Protein AF-A0A645C797-F1 (afdb_monomer_lite)

Organism: NCBI:txid1076179

pLDDT: mean 75.28, std 22.25, range [30.2, 98.44]

Radius of gyration: 25.21 Å; chains: 1; bounding box: 93×49×55 Å

Foldseek 3Di:
DECLQPVQPDDPVDQDLVVLLVVVLVVLVVVLVPDDPPDFAEYEDEPPPPPDNSSSSNPVLSCQQVVSGQEYEYAHNAAGPVDDDLVVLVSNVVRNHAYAYEDEFWHDFDDDDPVQVVCVVVVNHDPVVGTDTDALVRLLVSLLVCVVSRHPAYHYPPDHPADPDPDDDPSNVLRGPNVSSPCCVVPPVVVVVVVVVVVVVVPPPPVCPPDDDDDDDDDDDDDPPDDDPPPVVCVVVVVVVVVVVVVVVVVVVVVVPPDDDD

Secondary structure (DSSP, 8-state):
-BTTT----S-TT---HHHHHHHHHHHHHHHHHHS-TT---EEEEES-TTTHHHHTT--HHHHHHTTS-SEEEEE-SSS------HHHHHHHHTTT-EEEEEEESEEEE-PPPHHHHHHHHTTSS-GGGTEEE--HHHHHHHHHHHHHHT-SEEEEES----BTTTBPPGGGGGGG-HHHHHHHHHHTHHHHHHHHHHHHHH---GGGTT---PPPP---------S---TTHHHHHHHHHHHHHHHHHHHHHHHTS-----

Structure (mmCIF, N/CA/C/O backbone):
data_AF-A0A645C797-F1
#
_entry.id   AF-A0A645C797-F1
#
loop_
_atom_site.group_PDB
_atom_site.id
_atom_site.type_symbol
_atom_site.label_atom_id
_atom_site.label_alt_id
_atom_site.label_comp_id
_atom_site.label_asym_id
_atom_site.label_entity_id
_atom_site.label_seq_id
_atom_site.pdbx_PDB_ins_code
_atom_site.Cartn_x
_atom_site.Cartn_y
_atom_site.Cartn_z
_atom_site.occupancy
_atom_site.B_iso_or_equiv
_atom_site.auth_seq_id
_atom_site.auth_comp_id
_atom_site.auth_asym_id
_atom_site.auth_atom_id
_atom_site.pdbx_PDB_model_num
ATOM 1 N N . MET A 1 1 ? -11.371 -2.095 1.005 1.00 93.38 1 MET A N 1
ATOM 2 C CA . MET A 1 1 ? -11.825 -0.862 0.341 1.00 93.38 1 MET A CA 1
ATOM 3 C C . MET A 1 1 ? -10.645 -0.237 -0.363 1.00 93.38 1 MET A C 1
ATOM 5 O O . MET A 1 1 ? -9.591 -0.083 0.244 1.00 93.38 1 MET A O 1
ATOM 9 N N . ASP A 1 2 ? -10.808 0.042 -1.649 1.00 91.75 2 ASP A N 1
ATOM 10 C CA . ASP A 1 2 ? -9.748 0.577 -2.495 1.00 91.75 2 ASP A CA 1
ATOM 11 C C . ASP A 1 2 ? -9.970 2.071 -2.756 1.00 91.75 2 ASP A C 1
ATOM 13 O O . ASP A 1 2 ? -10.443 2.471 -3.820 1.00 91.75 2 ASP A O 1
ATOM 17 N N . PHE A 1 3 ? -9.626 2.903 -1.771 1.00 91.75 3 PHE A N 1
ATOM 18 C CA . PHE A 1 3 ? -9.610 4.355 -1.960 1.00 91.75 3 PHE A CA 1
ATOM 19 C C . PHE A 1 3 ? -8.351 4.821 -2.703 1.00 91.75 3 PHE A C 1
ATOM 21 O O . PHE A 1 3 ? -8.252 5.985 -3.070 1.00 91.75 3 PHE A O 1
ATOM 28 N N . GLY A 1 4 ? -7.403 3.915 -2.970 1.00 85.56 4 GLY A N 1
ATOM 29 C CA . GLY A 1 4 ? -6.228 4.184 -3.788 1.00 85.56 4 GLY A CA 1
ATOM 30 C C . GLY A 1 4 ? -6.585 4.406 -5.259 1.00 85.56 4 GLY A C 1
ATOM 31 O O . GLY A 1 4 ? -5.992 5.244 -5.927 1.00 85.56 4 GLY A O 1
ATOM 32 N N . ARG A 1 5 ? -7.571 3.674 -5.790 1.00 82.50 5 ARG A N 1
ATOM 33 C CA . ARG A 1 5 ? -7.987 3.825 -7.194 1.00 82.50 5 ARG A CA 1
ATOM 34 C C . ARG A 1 5 ? -8.908 5.025 -7.417 1.00 82.50 5 ARG A C 1
ATOM 36 O O . ARG A 1 5 ? -8.721 5.761 -8.385 1.00 82.50 5 ARG A O 1
ATOM 43 N N . TYR A 1 6 ? -9.886 5.206 -6.533 1.00 82.94 6 TYR A N 1
ATOM 44 C CA . TYR A 1 6 ? -10.904 6.254 -6.629 1.00 82.94 6 TYR A CA 1
ATOM 45 C C . TYR A 1 6 ? -11.019 6.988 -5.293 1.00 82.94 6 TYR A C 1
ATOM 47 O O . TYR A 1 6 ? -11.923 6.708 -4.505 1.00 82.94 6 TYR A O 1
ATOM 55 N N . PRO A 1 7 ? -10.095 7.915 -5.006 1.00 83.81 7 PRO A N 1
ATOM 56 C CA . PRO A 1 7 ? -10.093 8.588 -3.716 1.00 83.81 7 PRO A CA 1
ATOM 57 C C . PRO A 1 7 ? -11.196 9.656 -3.598 1.00 83.81 7 PRO A C 1
ATOM 59 O O . PRO A 1 7 ? -11.571 10.040 -2.495 1.00 83.81 7 PRO A O 1
ATOM 62 N N . TYR A 1 8 ? -11.748 10.123 -4.722 1.00 86.38 8 TYR A N 1
ATOM 63 C CA . TYR A 1 8 ? -12.834 11.103 -4.780 1.00 86.38 8 TYR A CA 1
ATOM 64 C C . TYR A 1 8 ? -14.187 10.438 -4.499 1.00 86.38 8 TYR A C 1
ATOM 66 O O . TYR A 1 8 ? -14.913 10.072 -5.419 1.00 86.38 8 TYR A O 1
ATOM 74 N N . ILE A 1 9 ? -14.512 10.258 -3.219 1.00 87.50 9 ILE A N 1
ATOM 75 C CA . ILE A 1 9 ? -15.785 9.649 -2.796 1.00 87.50 9 ILE A CA 1
ATOM 76 C C . ILE A 1 9 ? -16.948 10.644 -2.907 1.00 87.50 9 ILE A C 1
ATOM 78 O O . ILE A 1 9 ? -18.076 10.260 -3.206 1.00 87.50 9 ILE A O 1
ATOM 82 N N . PHE A 1 10 ? -16.668 11.923 -2.667 1.00 89.81 10 PHE A N 1
ATOM 83 C CA . PHE A 1 10 ? -17.660 12.993 -2.654 1.00 89.81 10 PHE A CA 1
ATOM 84 C C . PHE A 1 10 ? -17.629 13.770 -3.966 1.00 89.81 10 PHE A C 1
ATOM 86 O O . PHE A 1 10 ? -16.551 14.029 -4.511 1.00 89.81 10 PHE A O 1
ATOM 93 N N . GLY A 1 11 ? -18.806 14.157 -4.456 1.00 84.62 11 GLY A N 1
ATOM 94 C CA . GLY A 1 11 ? -18.924 15.032 -5.608 1.00 84.62 11 GLY A CA 1
ATOM 95 C C . GLY A 1 11 ? -18.671 16.496 -5.249 1.00 84.62 11 GLY A C 1
ATOM 96 O O . GLY A 1 11 ? -18.204 16.851 -4.160 1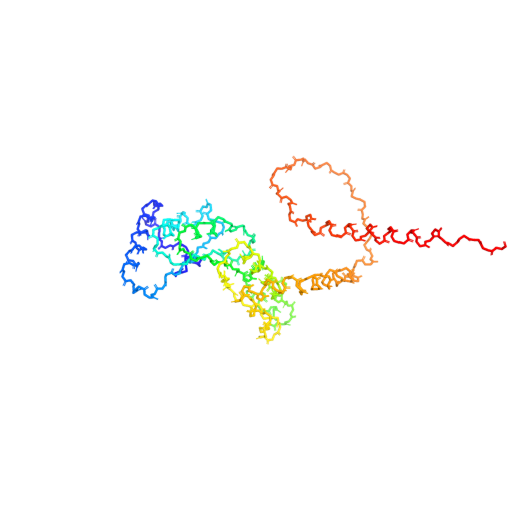.00 84.62 11 GLY A O 1
ATOM 97 N N . ASN A 1 12 ? -18.979 17.378 -6.199 1.00 85.38 12 ASN A N 1
ATOM 98 C CA . ASN A 1 12 ? -18.716 18.805 -6.042 1.00 85.38 12 ASN A CA 1
ATOM 99 C C . ASN A 1 12 ? -19.631 19.494 -5.018 1.00 85.38 12 ASN A C 1
ATOM 101 O O . ASN A 1 12 ? -19.338 20.618 -4.613 1.00 85.38 12 ASN A O 1
ATOM 105 N N . GLU A 1 13 ? -20.714 18.833 -4.615 1.00 87.50 13 GLU A N 1
ATOM 106 C CA . GLU A 1 13 ? -21.711 19.308 -3.660 1.00 87.50 13 GLU A CA 1
ATOM 107 C C . GLU A 1 13 ? -21.177 19.470 -2.235 1.00 87.50 13 GLU A C 1
ATOM 109 O O . GLU A 1 13 ? -21.683 20.310 -1.495 1.00 87.50 13 GLU A O 1
ATOM 114 N N . LEU A 1 14 ? -20.143 18.716 -1.853 1.00 87.44 14 LEU A N 1
ATOM 115 C CA . LEU A 1 14 ? -19.558 18.787 -0.520 1.00 87.44 14 LEU A CA 1
ATOM 116 C C . LEU A 1 14 ? -18.074 19.091 -0.644 1.00 87.44 14 LEU A C 1
ATOM 118 O O . LEU A 1 14 ? -17.297 18.173 -0.866 1.00 87.44 14 LEU A O 1
ATOM 122 N N . GLN A 1 15 ? -17.675 20.361 -0.525 1.00 87.81 15 GLN A N 1
ATOM 123 C CA . GLN A 1 15 ? -16.270 20.795 -0.639 1.00 87.81 15 GLN A CA 1
ATOM 124 C C . GLN A 1 15 ? -15.511 20.829 0.691 1.00 87.81 15 GLN A C 1
ATOM 126 O O . GLN A 1 15 ? -14.281 20.790 0.683 1.00 87.81 15 GLN A O 1
ATOM 131 N N . ASP A 1 16 ? -16.217 20.886 1.822 1.00 93.12 16 ASP A N 1
ATOM 132 C CA . ASP A 1 16 ? -15.578 20.963 3.133 1.00 93.12 16 ASP A CA 1
ATOM 133 C C . ASP A 1 16 ? -14.910 19.633 3.509 1.00 93.12 16 ASP A C 1
ATOM 135 O O . ASP A 1 16 ? -15.565 18.617 3.746 1.00 93.12 16 ASP A O 1
ATOM 139 N N . VAL A 1 17 ? -13.579 19.653 3.588 1.00 91.50 17 VAL A N 1
ATOM 140 C CA . VAL A 1 17 ? -12.759 18.495 3.957 1.00 91.50 17 VAL A CA 1
ATOM 141 C C . VAL A 1 17 ? -13.080 18.013 5.371 1.00 91.50 17 VAL A C 1
ATOM 143 O O . VAL A 1 17 ? -13.070 16.804 5.612 1.00 91.50 17 VAL A O 1
ATOM 146 N N . ALA A 1 18 ? -13.400 18.914 6.305 1.00 93.56 18 ALA A N 1
ATOM 147 C CA . ALA A 1 18 ? -13.727 18.531 7.676 1.00 93.56 18 ALA A CA 1
ATOM 148 C C . ALA A 1 18 ? -15.042 17.741 7.738 1.00 93.56 18 ALA A C 1
ATOM 150 O O . ALA A 1 18 ? -15.112 16.694 8.388 1.00 93.56 18 ALA A O 1
ATOM 151 N N . GLU A 1 19 ? -16.067 18.189 7.014 1.00 95.12 19 GLU A N 1
ATOM 152 C CA . GLU A 1 19 ? -17.336 17.473 6.908 1.00 95.12 19 GLU A CA 1
ATOM 153 C C . GLU A 1 19 ? -17.189 16.124 6.185 1.00 95.12 19 GLU A C 1
ATOM 155 O O . GLU A 1 19 ? -17.657 15.108 6.706 1.00 95.12 19 GLU A O 1
ATOM 160 N N . ARG A 1 20 ? -16.447 16.066 5.067 1.00 94.00 20 ARG A N 1
ATOM 161 C CA . ARG A 1 20 ? -16.102 14.794 4.393 1.00 94.00 20 ARG A CA 1
ATOM 162 C C . ARG A 1 20 ? -15.429 13.813 5.353 1.00 94.00 20 ARG A C 1
ATOM 164 O O . ARG A 1 20 ? -15.820 12.651 5.438 1.00 94.00 20 ARG A O 1
ATOM 171 N N . THR A 1 21 ? -14.450 14.303 6.113 1.00 94.06 21 THR A N 1
ATOM 172 C CA . THR A 1 21 ? -13.702 13.517 7.103 1.00 94.06 21 THR A CA 1
ATOM 173 C C . THR A 1 21 ? -14.626 12.976 8.188 1.00 94.06 21 THR A C 1
ATOM 175 O O . THR A 1 21 ? -14.575 11.795 8.523 1.00 94.06 21 THR A O 1
ATOM 178 N N . LYS A 1 22 ? -15.529 13.812 8.715 1.00 96.19 22 LYS A N 1
ATOM 179 C CA . LYS A 1 22 ? -16.522 13.401 9.714 1.00 96.19 22 LYS A CA 1
ATOM 180 C C . LYS A 1 22 ? -17.436 12.294 9.186 1.00 96.19 22 LYS A C 1
ATOM 182 O O . LYS A 1 22 ? -17.682 11.327 9.906 1.00 96.19 22 LYS A O 1
ATOM 187 N N . ILE A 1 23 ? -17.920 12.423 7.949 1.00 96.44 23 ILE A N 1
ATOM 188 C CA . ILE A 1 23 ? -18.773 11.415 7.307 1.00 96.44 23 ILE A CA 1
ATOM 189 C C . ILE A 1 23 ? -18.011 10.099 7.142 1.00 96.44 23 ILE A C 1
ATOM 191 O O . ILE A 1 23 ? -18.513 9.054 7.552 1.00 96.44 23 ILE A O 1
ATOM 195 N N . MET A 1 24 ? -16.787 10.141 6.611 1.00 96.38 24 MET A N 1
ATOM 196 C CA . MET A 1 24 ? -15.984 8.933 6.414 1.00 96.38 24 MET A CA 1
ATOM 197 C C . MET A 1 24 ? -15.600 8.266 7.735 1.00 96.38 24 MET A C 1
ATOM 199 O O . MET A 1 24 ? -15.680 7.046 7.840 1.00 96.38 24 MET A O 1
ATOM 203 N N . ASN A 1 25 ? -15.267 9.033 8.774 1.00 97.56 25 ASN A N 1
ATOM 204 C CA . ASN A 1 25 ? -15.002 8.487 10.107 1.00 97.56 25 ASN A CA 1
ATOM 205 C C . ASN A 1 25 ? -16.242 7.794 10.693 1.00 97.56 25 ASN A C 1
ATOM 207 O O . ASN A 1 25 ? -16.126 6.697 11.242 1.00 97.56 25 ASN A O 1
ATOM 211 N N . ALA A 1 26 ? -17.427 8.395 10.545 1.00 98.25 26 ALA A N 1
ATOM 212 C CA . ALA A 1 26 ? -18.681 7.781 10.978 1.00 98.25 26 ALA A CA 1
ATOM 213 C C . ALA A 1 26 ? -18.991 6.498 10.190 1.00 98.25 26 ALA A C 1
ATOM 215 O O . ALA A 1 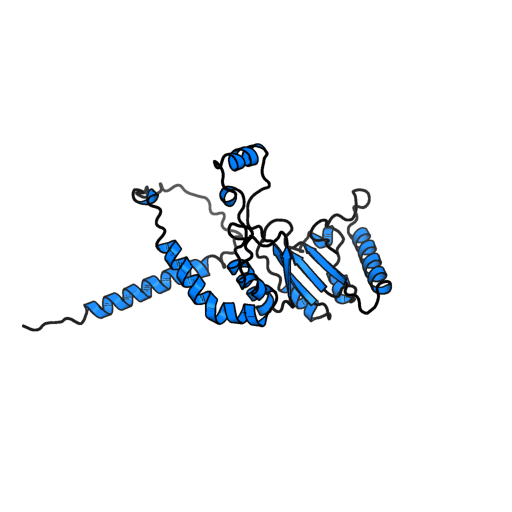26 ? -19.338 5.484 10.792 1.00 98.25 26 ALA A O 1
ATOM 216 N N . PHE A 1 27 ? -18.801 6.521 8.867 1.00 97.75 27 PHE A N 1
ATOM 217 C CA . PHE A 1 27 ? -18.960 5.353 8.002 1.00 97.75 27 PHE A CA 1
ATOM 218 C C . PHE A 1 27 ? -18.018 4.213 8.404 1.00 97.75 27 PHE A C 1
ATOM 220 O O . PHE A 1 27 ? -18.469 3.088 8.587 1.00 97.75 27 PHE A O 1
ATOM 227 N N . MET A 1 28 ? -16.728 4.498 8.591 1.00 97.94 28 MET A N 1
ATOM 228 C CA . MET A 1 28 ? -15.729 3.489 8.954 1.00 97.94 28 MET A CA 1
ATOM 229 C C . MET A 1 28 ? -16.007 2.866 10.320 1.00 97.94 28 MET A C 1
ATOM 231 O O . MET A 1 28 ? -15.882 1.652 10.477 1.00 97.94 28 MET A O 1
ATOM 235 N N . LYS A 1 29 ? -16.434 3.681 11.292 1.00 98.25 29 LYS A N 1
ATOM 236 C CA . LYS A 1 29 ? -16.870 3.183 12.596 1.00 98.25 29 LYS A CA 1
ATOM 237 C C . LYS A 1 29 ? -18.077 2.252 12.452 1.00 98.25 29 LYS A C 1
ATOM 239 O O . LYS A 1 29 ? -18.040 1.138 12.960 1.00 98.25 29 LYS A O 1
ATOM 244 N N . GLN A 1 30 ? -19.122 2.702 11.756 1.00 98.44 30 GLN A N 1
ATOM 245 C CA . GLN A 1 30 ? -20.342 1.918 11.563 1.00 98.44 30 GLN A CA 1
ATOM 246 C C . GLN A 1 30 ? -20.047 0.603 10.833 1.00 98.44 30 GLN A C 1
ATOM 248 O O . GLN A 1 30 ? -20.495 -0.451 11.262 1.00 98.44 30 GLN A O 1
ATOM 253 N N . LEU A 1 31 ? -19.215 0.645 9.788 1.00 97.81 31 LEU A N 1
ATOM 254 C CA . LEU A 1 31 ? -18.776 -0.547 9.071 1.00 97.81 31 LEU A CA 1
ATOM 255 C C . LEU A 1 31 ? -18.107 -1.550 10.015 1.00 97.81 31 LEU A C 1
ATOM 257 O O . LEU A 1 31 ? -18.435 -2.731 9.965 1.00 97.81 31 LEU A O 1
ATOM 261 N N . ARG A 1 32 ? -17.188 -1.100 10.881 1.00 97.19 32 ARG A N 1
ATOM 262 C CA . ARG A 1 32 ? -16.536 -1.976 11.865 1.00 97.19 32 ARG A CA 1
ATOM 263 C C . ARG A 1 32 ? -17.543 -2.580 12.845 1.00 97.19 32 ARG A C 1
ATOM 265 O O . ARG A 1 32 ? -17.409 -3.759 13.166 1.00 97.19 32 ARG A O 1
ATOM 272 N N . ASP A 1 33 ? -18.529 -1.810 13.290 1.00 97.56 33 ASP A N 1
ATOM 273 C CA . ASP A 1 33 ? -19.574 -2.303 14.193 1.00 97.56 33 ASP A CA 1
ATOM 274 C C . ASP A 1 33 ? -20.489 -3.342 13.508 1.00 97.56 33 ASP A C 1
ATOM 276 O O . ASP A 1 33 ? -20.912 -4.303 14.150 1.00 97.56 33 ASP A O 1
ATOM 280 N N . ASP A 1 34 ? -20.752 -3.183 12.206 1.00 97.88 34 ASP A N 1
ATOM 281 C CA . ASP A 1 34 ? -21.684 -4.027 11.445 1.00 97.88 34 ASP A CA 1
ATOM 282 C C . ASP A 1 34 ? -21.060 -5.321 10.909 1.00 97.88 34 ASP A C 1
ATOM 284 O O . ASP A 1 34 ? -21.758 -6.324 10.726 1.00 97.88 34 ASP A O 1
ATOM 288 N N . ILE A 1 35 ? -19.757 -5.327 10.608 1.00 96.19 35 ILE A N 1
ATOM 289 C CA . ILE A 1 35 ? -19.115 -6.518 10.046 1.00 96.19 35 ILE A CA 1
ATOM 290 C C . ILE A 1 35 ? -18.743 -7.542 11.134 1.00 96.19 35 ILE A C 1
ATOM 292 O O . ILE A 1 35 ? -18.266 -7.165 12.210 1.00 96.19 35 ILE A O 1
ATOM 296 N N . PRO A 1 36 ? -18.873 -8.856 10.855 1.00 96.00 36 PRO A N 1
ATOM 297 C CA . PRO A 1 36 ? -18.520 -9.903 11.810 1.00 96.00 36 PRO A CA 1
ATOM 298 C C . PRO A 1 36 ? -17.083 -9.789 12.339 1.00 96.00 36 PRO A C 1
ATOM 300 O O . PRO A 1 36 ? -16.166 -9.368 11.627 1.00 96.00 36 PRO A O 1
ATOM 303 N N . ALA A 1 37 ? -16.873 -10.197 13.592 1.00 91.19 37 ALA A N 1
ATOM 304 C CA . ALA A 1 37 ? -15.584 -10.069 14.276 1.00 91.19 37 ALA A CA 1
ATOM 305 C C . ALA A 1 37 ? -14.449 -10.888 13.626 1.00 91.19 37 ALA A C 1
ATOM 307 O O . ALA A 1 37 ? -13.282 -10.551 13.791 1.00 91.19 37 ALA A O 1
ATOM 308 N N . ASP A 1 38 ? -14.772 -11.942 12.873 1.00 94.50 38 ASP A N 1
ATOM 309 C CA . ASP A 1 38 ? -13.810 -12.762 12.125 1.00 94.50 38 ASP A CA 1
ATOM 310 C C . ASP A 1 38 ? -13.430 -12.161 10.758 1.00 94.50 38 ASP A C 1
ATOM 312 O O . ASP A 1 38 ? -12.535 -12.670 10.078 1.00 94.50 38 ASP A O 1
ATOM 316 N N . LYS A 1 39 ? -14.099 -11.082 10.331 1.00 96.38 39 LYS A N 1
ATOM 317 C CA . LYS A 1 39 ? -13.809 -10.386 9.075 1.00 96.38 39 LYS A CA 1
ATOM 318 C C . LYS A 1 39 ? -12.873 -9.205 9.315 1.00 96.38 39 LYS A C 1
ATOM 320 O O . LYS A 1 39 ? -13.069 -8.409 10.234 1.00 96.38 39 LYS A O 1
ATOM 325 N N . LYS A 1 40 ? -11.879 -9.091 8.429 1.00 96.38 40 LYS A N 1
ATOM 326 C CA . LYS A 1 40 ? -10.905 -7.997 8.400 1.00 96.38 40 LYS A CA 1
ATOM 327 C C . LYS A 1 40 ? -11.326 -6.896 7.428 1.00 96.38 40 LYS A C 1
ATOM 329 O O . LYS A 1 40 ? -11.755 -7.189 6.309 1.00 96.38 40 LYS A O 1
ATOM 334 N N . ILE A 1 41 ? -11.135 -5.642 7.821 1.00 97.88 41 ILE A N 1
ATOM 335 C CA . ILE A 1 41 ? -11.270 -4.466 6.959 1.00 97.88 41 ILE A CA 1
ATOM 336 C C . ILE A 1 41 ? -9.880 -4.045 6.497 1.00 97.88 41 ILE A C 1
ATOM 338 O O . ILE A 1 41 ? -9.071 -3.533 7.268 1.00 97.88 41 ILE A O 1
ATOM 342 N N . ASN A 1 42 ? -9.636 -4.213 5.200 1.00 97.38 42 ASN A N 1
ATOM 343 C CA . ASN A 1 42 ? -8.412 -3.763 4.550 1.00 97.38 42 ASN A CA 1
ATOM 344 C C . ASN A 1 42 ? -8.694 -2.462 3.803 1.00 97.38 42 ASN A C 1
ATOM 346 O O . ASN A 1 42 ? -9.662 -2.401 3.036 1.00 97.38 42 ASN A O 1
ATOM 350 N N . VAL A 1 43 ? -7.851 -1.449 3.964 1.00 96.31 43 VAL A N 1
ATOM 351 C CA . VAL A 1 43 ? -7.993 -0.160 3.278 1.00 96.31 43 VAL A CA 1
ATOM 352 C C . VAL A 1 43 ? -6.728 0.176 2.511 1.00 96.31 43 VAL A C 1
ATOM 354 O O . VAL A 1 43 ? -5.644 0.147 3.083 1.00 96.31 43 VAL A O 1
ATOM 357 N N . ARG A 1 44 ? -6.875 0.531 1.228 1.00 94.25 44 ARG A N 1
ATOM 358 C CA . ARG A 1 44 ? -5.801 1.132 0.433 1.00 94.25 44 ARG A CA 1
ATOM 359 C C . ARG A 1 44 ? -5.960 2.648 0.350 1.00 94.25 44 ARG A C 1
ATOM 361 O O . ARG A 1 44 ? -7.059 3.108 0.046 1.00 94.25 44 ARG A O 1
ATOM 368 N N . ILE A 1 45 ? -4.874 3.388 0.572 1.00 92.50 45 ILE A N 1
ATOM 369 C CA . ILE A 1 45 ? -4.775 4.846 0.393 1.00 92.50 45 ILE A CA 1
ATOM 370 C C . ILE A 1 45 ? -3.614 5.217 -0.541 1.00 92.50 45 ILE A C 1
ATOM 372 O O . ILE A 1 45 ? -2.688 4.427 -0.732 1.00 92.50 45 ILE A O 1
ATOM 376 N N . LEU A 1 46 ? -3.669 6.426 -1.107 1.00 88.38 46 LEU A N 1
ATOM 377 C CA . LEU A 1 46 ? -2.614 6.964 -1.967 1.00 88.38 46 LEU A CA 1
ATOM 378 C C . LEU A 1 46 ? -1.470 7.601 -1.177 1.00 88.38 46 LEU A C 1
ATOM 380 O O . LEU A 1 46 ? -1.719 8.339 -0.223 1.00 88.38 46 LEU A O 1
ATOM 384 N N . ILE A 1 47 ? -0.245 7.381 -1.652 1.00 83.38 47 ILE A N 1
ATOM 385 C CA . ILE A 1 47 ? 0.956 8.134 -1.268 1.00 83.38 47 ILE A CA 1
ATOM 386 C C . ILE A 1 47 ? 1.403 9.096 -2.393 1.00 83.38 47 ILE A C 1
ATOM 388 O O . ILE A 1 47 ? 1.050 8.878 -3.555 1.00 83.38 47 ILE A O 1
ATOM 392 N N . PRO A 1 48 ? 2.133 10.181 -2.057 1.00 69.12 48 PRO A N 1
ATOM 393 C CA . PRO A 1 48 ? 2.365 10.677 -0.698 1.00 69.12 48 PRO A CA 1
ATOM 394 C C . PRO A 1 48 ? 1.077 11.252 -0.066 1.00 69.12 48 PRO A C 1
ATOM 396 O O . PRO A 1 48 ? 0.192 11.788 -0.743 1.00 69.12 48 PRO A O 1
ATOM 399 N N . THR A 1 49 ? 0.939 11.049 1.245 1.00 63.75 49 THR A N 1
ATOM 400 C CA . THR A 1 49 ? -0.260 11.337 2.061 1.00 63.75 49 THR A CA 1
ATOM 401 C C . THR A 1 49 ? -0.340 12.770 2.566 1.00 63.75 49 THR A C 1
ATOM 403 O O . THR A 1 49 ? -1.415 13.196 2.989 1.00 63.75 49 THR A O 1
ATOM 406 N N . ASP A 1 50 ? 0.762 13.513 2.483 1.00 57.84 50 ASP A N 1
ATOM 407 C CA . ASP A 1 50 ? 0.972 14.879 2.977 1.00 57.84 50 ASP A CA 1
ATOM 408 C C . ASP A 1 50 ? -0.049 15.910 2.467 1.00 57.84 50 ASP A C 1
ATOM 410 O O . ASP A 1 50 ? -0.184 16.990 3.041 1.00 57.84 50 ASP A O 1
ATOM 414 N N . SER A 1 51 ? -0.854 15.566 1.462 1.00 60.41 51 SER A N 1
ATOM 415 C CA . SER A 1 51 ? -2.088 16.306 1.177 1.00 60.41 51 SER A CA 1
ATOM 416 C C . SER A 1 51 ? -3.212 15.487 0.548 1.00 60.41 51 SER A C 1
ATOM 418 O O . SER A 1 51 ? -4.375 15.836 0.720 1.00 60.41 51 SER A O 1
ATOM 420 N N . ARG A 1 52 ? -2.934 14.398 -0.177 1.00 70.44 52 ARG A N 1
ATOM 421 C CA . ARG A 1 52 ? -3.968 13.775 -1.024 1.00 70.44 52 ARG A CA 1
ATOM 422 C C . ARG A 1 52 ? -5.054 13.072 -0.220 1.00 70.44 52 ARG A C 1
ATOM 424 O O . ARG A 1 52 ? -6.207 13.480 -0.291 1.00 70.44 52 ARG A O 1
ATOM 431 N N . ALA A 1 53 ? -4.701 12.053 0.564 1.00 76.38 53 ALA A N 1
ATOM 432 C CA . ALA A 1 53 ? -5.686 11.248 1.294 1.00 76.38 53 ALA A CA 1
ATOM 433 C C . ALA A 1 53 ? -6.557 12.107 2.233 1.00 76.38 53 ALA A C 1
ATOM 435 O O . ALA A 1 53 ? -7.783 12.010 2.205 1.00 76.38 53 ALA A O 1
ATOM 436 N N . ILE A 1 54 ? -5.930 13.015 2.986 1.00 79.69 54 ILE A N 1
ATOM 437 C CA . ILE A 1 54 ? -6.628 13.911 3.916 1.00 79.69 54 ILE A CA 1
ATOM 438 C C . ILE A 1 54 ? -7.547 14.885 3.160 1.00 79.69 54 ILE A C 1
ATOM 440 O O . ILE A 1 54 ? -8.699 15.038 3.556 1.00 79.69 54 ILE A O 1
ATOM 444 N N . ASN A 1 55 ? -7.126 15.469 2.029 1.00 83.88 55 ASN A N 1
ATOM 445 C CA . ASN A 1 55 ? -7.988 16.363 1.234 1.00 83.88 55 ASN A CA 1
ATOM 446 C C . ASN A 1 55 ? -9.230 15.663 0.654 1.00 83.88 55 ASN A C 1
ATOM 448 O O . ASN A 1 55 ? -10.238 16.310 0.351 1.00 83.88 55 ASN A O 1
ATOM 452 N N . TYR A 1 56 ? -9.187 14.339 0.519 1.00 86.81 56 TYR A N 1
ATOM 453 C CA . TYR A 1 56 ? -10.337 13.532 0.119 1.00 86.81 56 TYR A CA 1
ATOM 454 C C . TYR A 1 56 ? -11.247 13.128 1.290 1.00 86.81 56 TYR A C 1
ATOM 456 O O . TYR A 1 56 ? -12.263 12.469 1.082 1.00 86.81 56 TYR A O 1
ATOM 464 N N . GLY A 1 57 ? -10.920 13.550 2.515 1.00 90.56 57 GLY A N 1
ATOM 465 C CA . GLY A 1 57 ? -11.632 13.173 3.735 1.00 90.56 57 GLY A CA 1
ATOM 466 C C . GLY A 1 57 ? -11.269 11.780 4.255 1.00 90.56 57 GLY A C 1
ATOM 467 O O . GLY A 1 57 ? -12.020 11.208 5.042 1.00 90.56 57 GLY A O 1
ATOM 468 N N . LEU A 1 58 ? -10.147 11.204 3.806 1.00 92.62 58 LEU A N 1
ATOM 469 C CA . LEU A 1 58 ? -9.700 9.866 4.195 1.00 92.62 58 LEU A CA 1
ATOM 470 C C . LEU A 1 58 ? -8.734 9.952 5.385 1.00 92.62 58 LEU A C 1
ATOM 472 O O . LEU A 1 58 ? -7.513 9.938 5.225 1.00 92.62 58 LEU A O 1
ATOM 476 N N . ASP A 1 59 ? -9.287 10.039 6.592 1.00 93.88 59 ASP A N 1
ATOM 477 C CA . ASP A 1 59 ? -8.529 10.111 7.846 1.00 93.88 59 ASP A CA 1
ATOM 478 C C . ASP A 1 59 ? -8.113 8.718 8.351 1.00 93.88 59 ASP A C 1
ATOM 480 O O . ASP A 1 59 ? -8.585 8.189 9.361 1.00 93.88 59 ASP A O 1
ATOM 484 N N . TYR A 1 60 ? -7.185 8.111 7.612 1.00 94.31 60 TYR A N 1
ATOM 485 C CA . TYR A 1 60 ? -6.633 6.793 7.926 1.00 94.31 60 TYR A CA 1
ATOM 486 C C . TYR A 1 60 ? -5.948 6.739 9.297 1.00 94.31 60 TYR A C 1
ATOM 488 O O . TYR A 1 60 ? -5.909 5.675 9.912 1.00 94.31 60 TYR A O 1
ATOM 496 N N . ILE A 1 61 ? -5.433 7.866 9.803 1.00 94.88 61 ILE A N 1
ATOM 497 C CA . ILE A 1 61 ? -4.794 7.936 11.122 1.00 94.88 61 ILE A CA 1
ATOM 498 C C . ILE A 1 61 ? -5.824 7.624 12.206 1.00 94.88 61 ILE A C 1
ATOM 500 O O . ILE A 1 61 ? -5.562 6.787 13.072 1.00 94.88 61 ILE A O 1
ATOM 504 N N . THR A 1 62 ? -6.999 8.256 12.148 1.00 96.31 62 THR A N 1
ATOM 505 C CA . THR A 1 62 ? -8.102 7.963 13.070 1.00 96.31 62 THR A CA 1
ATOM 506 C C . THR A 1 62 ? -8.576 6.521 12.927 1.00 96.31 62 THR A C 1
ATOM 508 O O . THR A 1 62 ? -8.808 5.853 13.935 1.00 96.31 62 THR A O 1
ATOM 511 N N . TRP A 1 63 ? -8.682 6.008 11.698 1.00 97.56 63 TRP A N 1
ATOM 512 C CA . TRP A 1 63 ? -9.146 4.636 11.465 1.00 97.56 63 TRP A CA 1
ATOM 513 C C . TRP A 1 63 ? -8.202 3.595 12.060 1.00 97.56 63 TRP A C 1
ATOM 515 O O . TRP A 1 63 ? -8.671 2.648 12.686 1.00 97.56 63 TRP A O 1
ATOM 525 N N . VAL A 1 64 ? -6.889 3.790 11.912 1.00 97.94 64 VAL A N 1
ATOM 526 C CA . VAL A 1 64 ? -5.875 2.916 12.513 1.00 97.94 64 VAL A CA 1
ATOM 527 C C . VAL A 1 64 ? -5.909 3.022 14.038 1.00 97.94 64 VAL A C 1
ATOM 529 O O . VAL A 1 64 ? -6.054 2.009 14.715 1.00 97.94 64 VAL A O 1
ATOM 532 N N . LYS A 1 65 ? -5.847 4.237 14.599 1.00 98.06 65 LYS A N 1
ATOM 533 C CA . LYS A 1 65 ? -5.790 4.443 16.059 1.00 98.06 65 LYS A CA 1
ATOM 534 C C . LYS A 1 65 ? -7.012 3.921 16.807 1.00 98.06 65 LYS A C 1
ATOM 536 O O . LYS A 1 65 ? -6.887 3.439 17.929 1.00 98.06 65 LYS A O 1
ATOM 541 N N . ASN A 1 66 ? -8.188 4.016 16.193 1.00 97.88 66 ASN A N 1
ATOM 542 C CA . ASN A 1 66 ? -9.430 3.551 16.802 1.00 97.88 66 ASN A CA 1
ATOM 543 C C . ASN A 1 66 ? -9.759 2.088 16.466 1.00 97.88 66 ASN A C 1
ATOM 545 O O . ASN A 1 66 ? -10.805 1.599 16.893 1.00 97.88 66 ASN A O 1
ATOM 549 N N . GLY A 1 67 ? -8.910 1.392 15.699 1.00 97.56 67 GLY A N 1
ATOM 550 C CA . GLY A 1 67 ? -9.142 -0.000 15.305 1.00 97.56 67 GLY A CA 1
ATOM 551 C C . GLY A 1 67 ? -10.340 -0.187 14.368 1.00 97.56 67 GLY A C 1
ATOM 552 O O . GLY A 1 67 ? -11.011 -1.215 14.415 1.00 97.56 67 GLY A O 1
ATOM 553 N N . TYR A 1 68 ? -10.650 0.809 13.533 1.00 97.88 68 TYR A N 1
ATOM 554 C CA . TYR A 1 68 ? -11.707 0.697 12.517 1.00 97.88 68 TYR A CA 1
ATOM 555 C C . TYR A 1 68 ? -11.258 -0.108 11.298 1.00 97.88 68 TYR A C 1
ATOM 557 O O . TYR A 1 68 ? -12.094 -0.544 10.509 1.00 97.88 68 TYR A O 1
ATOM 565 N N . ILE A 1 69 ? -9.948 -0.290 11.130 1.00 98.12 69 ILE A N 1
ATOM 566 C CA . ILE A 1 69 ? -9.360 -1.112 10.078 1.00 98.12 69 ILE A CA 1
ATOM 567 C C . ILE A 1 69 ? -8.351 -2.081 10.674 1.00 98.12 69 ILE A C 1
ATOM 569 O O . ILE A 1 69 ? -7.681 -1.770 11.654 1.00 98.12 69 ILE A O 1
ATOM 573 N N . ASP A 1 70 ? -8.234 -3.241 10.041 1.00 98.38 70 ASP A N 1
ATOM 574 C CA . ASP A 1 70 ? -7.291 -4.287 10.430 1.00 98.38 70 ASP A CA 1
ATOM 575 C C . ASP A 1 70 ? -5.996 -4.204 9.618 1.00 98.38 70 ASP A C 1
ATOM 577 O O . ASP A 1 70 ? -4.957 -4.700 10.050 1.00 98.38 70 ASP A O 1
ATOM 581 N N . ARG A 1 71 ? -6.060 -3.599 8.424 1.00 98.31 71 ARG A N 1
ATOM 582 C CA . ARG A 1 71 ? -4.917 -3.465 7.524 1.00 98.31 71 ARG A CA 1
ATOM 583 C C . ARG A 1 71 ? -4.933 -2.158 6.752 1.00 98.31 71 ARG A C 1
ATOM 585 O O . ARG A 1 71 ? -5.914 -1.847 6.068 1.00 98.31 71 ARG A O 1
ATOM 592 N N . LEU A 1 72 ? -3.797 -1.472 6.772 1.00 97.69 72 LEU A N 1
ATOM 593 C CA . LEU A 1 72 ? -3.505 -0.327 5.926 1.00 97.69 72 LEU A CA 1
ATOM 594 C C . LEU A 1 72 ? -2.579 -0.746 4.781 1.00 97.69 72 LEU A C 1
ATOM 596 O O . LEU A 1 72 ? -1.539 -1.361 5.003 1.00 97.69 72 LEU A O 1
ATOM 600 N N . ILE A 1 73 ? -2.956 -0.388 3.558 1.00 96.25 73 ILE A N 1
ATOM 601 C CA . ILE A 1 73 ? -2.153 -0.548 2.348 1.00 96.25 73 ILE A CA 1
ATOM 602 C C . ILE A 1 73 ? -1.886 0.847 1.782 1.00 96.25 73 ILE A C 1
ATOM 604 O O . ILE A 1 73 ? -2.822 1.623 1.589 1.00 96.25 73 ILE A O 1
ATOM 608 N N . THR A 1 74 ? -0.638 1.173 1.472 1.00 93.38 74 THR A N 1
ATOM 609 C CA . THR A 1 74 ? -0.297 2.434 0.789 1.00 93.38 74 THR A CA 1
ATOM 610 C C . THR A 1 74 ? 0.278 2.142 -0.581 1.00 93.38 74 THR A C 1
ATOM 612 O O . THR A 1 74 ? 1.184 1.323 -0.672 1.00 93.38 74 THR A O 1
ATOM 615 N N . SER A 1 75 ? -0.203 2.810 -1.625 1.00 90.00 75 SER A N 1
ATOM 616 C CA . SER A 1 75 ? 0.345 2.666 -2.978 1.00 90.00 75 SER A CA 1
ATOM 617 C C . SER A 1 75 ? 0.350 3.997 -3.716 1.00 90.00 75 SER A C 1
ATOM 619 O O . SER A 1 75 ? -0.444 4.889 -3.409 1.00 90.00 75 SER A O 1
ATOM 621 N N . ASP A 1 76 ? 1.179 4.111 -4.744 1.00 88.44 76 ASP A N 1
ATOM 622 C CA . ASP A 1 76 ? 1.004 5.152 -5.749 1.00 88.44 76 ASP A CA 1
ATOM 623 C C . ASP A 1 76 ? -0.279 4.916 -6.574 1.00 88.44 76 ASP A C 1
ATOM 625 O O . ASP A 1 76 ? -0.879 3.833 -6.552 1.00 88.44 76 ASP A O 1
ATOM 629 N N . GLN A 1 77 ? -0.746 5.955 -7.276 1.00 83.44 77 GLN A N 1
ATOM 630 C CA . GLN A 1 77 ? -1.947 5.870 -8.120 1.00 83.44 77 GLN A CA 1
ATOM 631 C C . GLN A 1 77 ? -1.653 5.292 -9.508 1.00 83.44 77 GLN A C 1
ATOM 633 O O . GLN A 1 77 ? -2.486 4.566 -10.055 1.00 83.44 77 GLN A O 1
ATOM 638 N N . SER A 1 78 ? -0.495 5.652 -10.067 1.00 80.19 78 SER A N 1
ATOM 639 C CA . SER A 1 78 ? -0.150 5.380 -11.465 1.00 80.19 78 SER A CA 1
ATOM 640 C C . SER A 1 78 ? 1.241 4.787 -11.604 1.00 80.19 78 SER A C 1
ATOM 642 O O . SER A 1 78 ? 1.343 3.684 -12.114 1.00 80.19 78 SER A O 1
ATOM 644 N N . TYR A 1 79 ? 2.281 5.482 -11.136 1.00 85.44 79 TYR A N 1
ATOM 645 C CA . TYR A 1 79 ? 3.668 5.025 -11.255 1.00 85.44 79 TYR A CA 1
ATOM 646 C C . TYR A 1 79 ? 4.302 4.865 -9.880 1.00 85.44 79 TYR A C 1
ATOM 648 O O . TYR A 1 79 ? 4.088 5.726 -9.025 1.00 85.44 79 TYR A O 1
ATOM 656 N N . GLU A 1 80 ? 5.082 3.805 -9.682 1.00 86.62 80 GLU A N 1
ATOM 657 C CA . GLU A 1 80 ? 5.849 3.587 -8.455 1.00 86.62 80 GLU A CA 1
ATOM 658 C C . GLU A 1 80 ? 6.838 4.742 -8.258 1.00 86.62 80 GLU A C 1
ATOM 660 O O . GLU A 1 80 ? 7.735 4.977 -9.069 1.0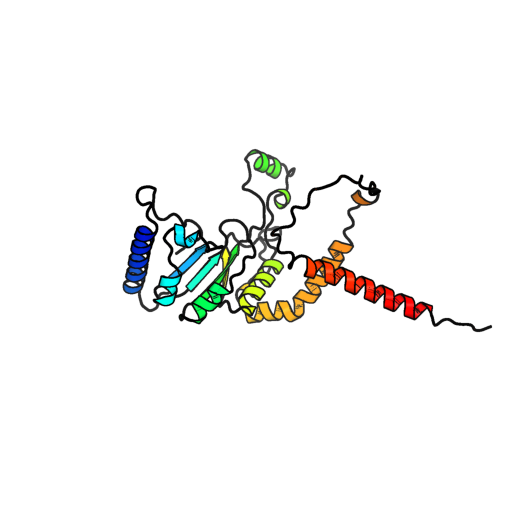0 86.62 80 GLU A O 1
ATOM 665 N N . SER A 1 81 ? 6.661 5.487 -7.167 1.00 83.06 81 SER A N 1
ATOM 666 C CA . SER A 1 81 ? 7.484 6.654 -6.837 1.00 83.06 81 SER A CA 1
ATOM 667 C C . SER A 1 81 ? 8.632 6.328 -5.882 1.00 83.06 81 SER A C 1
ATOM 669 O O . SER A 1 81 ? 9.448 7.200 -5.582 1.00 83.06 81 SER A O 1
ATOM 671 N N . PHE A 1 82 ? 8.684 5.092 -5.369 1.00 85.56 82 PHE A N 1
ATOM 672 C CA . PHE A 1 82 ? 9.621 4.643 -4.334 1.00 85.56 82 PHE A CA 1
ATOM 673 C C . PHE A 1 82 ? 9.616 5.529 -3.079 1.00 85.56 82 PHE A C 1
ATOM 675 O O . PHE A 1 82 ? 10.609 5.618 -2.350 1.00 85.56 82 PHE A O 1
ATOM 682 N N . SER A 1 83 ? 8.481 6.176 -2.802 1.00 86.06 83 SER A N 1
ATOM 683 C CA . SER A 1 83 ? 8.313 7.029 -1.629 1.00 86.06 83 SER A CA 1
ATOM 684 C C . SER A 1 83 ? 8.569 6.255 -0.332 1.00 86.06 83 SER A C 1
ATOM 686 O O . SER A 1 83 ? 8.381 5.033 -0.245 1.00 86.06 83 SER A O 1
ATOM 688 N N . SER A 1 84 ? 9.018 6.983 0.694 1.00 88.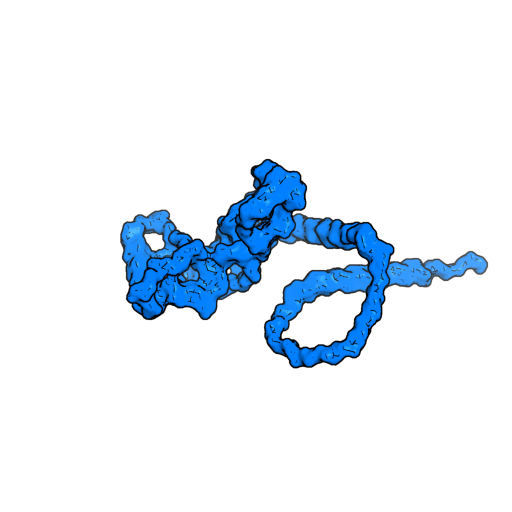69 84 SER A N 1
ATOM 689 C CA . SER A 1 84 ? 9.181 6.411 2.030 1.00 88.69 84 SER A CA 1
ATOM 690 C C . SER A 1 84 ? 7.825 6.043 2.625 1.00 88.69 84 SER A C 1
ATOM 692 O O . SER A 1 84 ? 6.829 6.733 2.411 1.00 88.69 84 SER A O 1
ATOM 694 N N . PHE A 1 85 ? 7.815 4.971 3.411 1.00 91.75 85 PHE A N 1
ATOM 695 C CA . PHE A 1 85 ? 6.630 4.440 4.072 1.00 91.75 85 PHE A CA 1
ATOM 696 C C . PHE A 1 85 ? 6.831 4.197 5.576 1.00 91.75 85 PHE A C 1
ATOM 698 O O . PHE A 1 85 ? 5.988 3.591 6.241 1.00 91.75 85 PHE A O 1
ATOM 705 N N . ASP A 1 86 ? 7.943 4.685 6.129 1.00 93.25 86 ASP A N 1
ATOM 706 C CA . ASP A 1 86 ? 8.356 4.411 7.509 1.00 93.25 86 ASP A CA 1
ATOM 707 C C . ASP A 1 86 ? 7.308 4.893 8.532 1.00 93.25 86 ASP A C 1
ATOM 709 O O . ASP A 1 86 ? 7.093 4.262 9.570 1.00 93.25 86 ASP A O 1
ATOM 713 N N . GLU A 1 87 ? 6.603 5.987 8.226 1.00 92.69 87 GLU A N 1
ATOM 714 C CA . GLU A 1 87 ? 5.543 6.521 9.086 1.00 92.69 87 GLU A CA 1
ATOM 715 C C . GLU A 1 87 ? 4.335 5.585 9.210 1.00 92.69 87 GLU A C 1
ATOM 717 O O . GLU A 1 87 ? 3.735 5.503 10.283 1.00 92.69 87 GLU A O 1
ATOM 722 N N . PHE A 1 88 ? 4.000 4.840 8.153 1.00 94.81 88 PHE A N 1
ATOM 723 C CA . PHE A 1 88 ? 2.851 3.936 8.146 1.00 94.81 88 PHE A CA 1
ATOM 724 C C . PHE A 1 88 ? 3.152 2.648 8.888 1.00 94.81 88 PHE A C 1
ATOM 726 O O . PHE A 1 88 ? 2.299 2.175 9.639 1.00 94.81 88 PHE A O 1
ATOM 733 N N . VAL A 1 89 ? 4.374 2.127 8.733 1.00 96.56 89 VAL A N 1
ATOM 734 C CA . VAL A 1 89 ? 4.856 0.997 9.533 1.00 96.56 89 VAL A CA 1
ATOM 735 C C . VAL A 1 89 ? 4.742 1.346 11.011 1.00 96.56 89 VAL A C 1
ATOM 737 O O . VAL A 1 89 ? 4.122 0.607 11.772 1.00 96.56 89 VAL A O 1
ATOM 740 N N . LYS A 1 90 ? 5.280 2.506 11.410 1.00 96.50 90 LYS A N 1
ATOM 741 C CA . LYS A 1 90 ? 5.225 2.959 12.801 1.00 96.50 90 LYS A CA 1
ATOM 742 C C . LYS A 1 90 ? 3.785 3.125 13.291 1.00 96.50 90 LYS A C 1
ATOM 744 O O . LYS A 1 90 ? 3.436 2.598 14.342 1.00 96.50 90 LYS A O 1
ATOM 749 N N . LEU A 1 91 ? 2.944 3.820 12.522 1.00 96.56 91 LEU A N 1
ATOM 750 C CA . LEU A 1 91 ? 1.537 4.033 12.863 1.00 96.56 91 LEU A CA 1
ATOM 751 C C . LEU A 1 91 ? 0.802 2.704 13.094 1.00 96.56 91 LEU A C 1
ATOM 753 O O . LEU A 1 91 ? 0.048 2.586 14.055 1.00 96.56 91 LEU A O 1
ATOM 757 N N . CYS A 1 92 ? 1.017 1.711 12.235 1.00 97.88 92 CYS A N 1
ATOM 758 C CA . CYS A 1 92 ? 0.337 0.421 12.317 1.00 97.88 92 CYS A CA 1
ATOM 759 C C . CYS A 1 92 ? 0.868 -0.447 13.469 1.00 97.88 92 CYS A C 1
ATOM 761 O O . CYS A 1 92 ? 0.068 -0.986 14.240 1.00 97.88 92 CYS A O 1
ATOM 763 N N . ALA A 1 93 ? 2.194 -0.488 13.655 1.00 96.12 93 ALA A N 1
ATOM 764 C CA . ALA A 1 93 ? 2.846 -1.192 14.759 1.00 96.12 93 ALA A CA 1
ATOM 765 C C . ALA A 1 93 ? 2.358 -0.697 16.132 1.00 96.12 93 ALA A C 1
ATOM 767 O O . ALA A 1 93 ? 2.099 -1.505 17.025 1.00 96.12 93 ALA A O 1
ATOM 768 N N . ASP A 1 94 ? 2.152 0.615 16.276 1.00 97.00 94 ASP A N 1
ATOM 769 C CA . ASP A 1 94 ? 1.657 1.221 17.515 1.00 97.00 94 ASP A CA 1
ATOM 770 C C . ASP A 1 94 ? 0.163 0.917 17.787 1.00 97.00 94 ASP A C 1
ATOM 772 O O . ASP A 1 94 ? -0.306 1.138 18.904 1.00 97.00 94 ASP A O 1
ATOM 776 N N . ASN A 1 95 ? -0.608 0.420 16.804 1.00 96.81 95 ASN A N 1
ATOM 777 C CA . ASN A 1 95 ? -2.082 0.394 16.860 1.00 96.81 95 ASN A CA 1
ATOM 778 C C . ASN A 1 95 ? -2.750 -0.942 16.458 1.00 96.81 95 ASN A C 1
ATOM 780 O O . ASN A 1 95 ? -3.916 -0.946 16.076 1.00 96.81 95 ASN A O 1
ATOM 784 N N . LYS A 1 96 ? -2.069 -2.094 16.571 1.00 93.69 96 LYS A N 1
ATOM 785 C CA . LYS A 1 96 ? -2.623 -3.429 16.209 1.00 93.69 96 LYS A CA 1
ATOM 786 C C . LYS A 1 96 ? -3.246 -3.488 14.799 1.00 93.69 96 LYS A C 1
ATOM 788 O O . LYS A 1 96 ? -4.180 -4.251 14.565 1.00 93.69 96 LYS A O 1
ATOM 793 N N . CYS A 1 97 ? -2.721 -2.696 13.872 1.00 98.19 97 CYS A N 1
ATOM 794 C CA . CYS A 1 97 ? -3.089 -2.726 12.464 1.00 98.19 97 CYS A CA 1
ATOM 795 C C . CYS A 1 97 ? -1.933 -3.364 11.693 1.00 98.19 97 CYS A C 1
ATOM 797 O O . CYS A 1 97 ? -0.775 -3.102 12.001 1.00 98.19 97 CYS A O 1
ATOM 799 N N . GLU A 1 98 ? -2.230 -4.188 10.694 1.00 98.31 98 GLU A N 1
ATOM 800 C CA . GLU A 1 98 ? -1.216 -4.686 9.764 1.00 98.31 98 GLU A CA 1
ATOM 801 C C . GLU A 1 98 ? -0.865 -3.583 8.759 1.00 98.31 98 GLU A C 1
ATOM 803 O O . GLU A 1 98 ? -1.756 -2.903 8.237 1.00 98.31 98 GLU A O 1
ATOM 808 N N . TYR A 1 99 ? 0.415 -3.432 8.435 1.00 98.06 99 TYR A N 1
ATOM 809 C CA . TYR A 1 99 ? 0.856 -2.563 7.350 1.00 98.06 99 TYR A CA 1
ATOM 810 C C . TYR A 1 99 ? 1.325 -3.376 6.149 1.00 98.06 99 TYR A C 1
ATOM 812 O O . TYR A 1 99 ? 2.215 -4.219 6.257 1.00 98.06 99 TYR A O 1
ATOM 820 N N . TYR A 1 100 ? 0.730 -3.110 4.988 1.00 97.69 100 TYR A N 1
ATOM 821 C CA . TYR A 1 100 ? 1.124 -3.716 3.723 1.00 97.69 100 TYR A CA 1
ATOM 822 C C . TYR A 1 100 ? 1.686 -2.642 2.789 1.00 97.69 100 TYR A C 1
ATOM 824 O O . TYR A 1 100 ? 1.012 -1.655 2.484 1.00 97.69 100 TYR A O 1
ATOM 832 N N . LEU A 1 101 ? 2.902 -2.859 2.290 1.00 95.88 101 LEU A N 1
ATOM 833 C CA . LEU A 1 101 ? 3.488 -1.992 1.272 1.00 95.88 101 LEU A CA 1
ATOM 834 C C . LEU A 1 101 ? 2.837 -2.299 -0.079 1.00 95.88 101 LEU A C 1
ATOM 836 O O . LEU A 1 101 ? 2.937 -3.419 -0.579 1.00 95.88 101 LEU A O 1
ATOM 840 N N . GLY A 1 102 ? 2.158 -1.315 -0.659 1.00 93.94 102 GLY A N 1
ATOM 841 C CA . GLY A 1 102 ? 1.653 -1.384 -2.022 1.00 93.94 102 GLY A CA 1
ATOM 842 C C . GLY A 1 102 ? 2.755 -1.065 -3.028 1.00 93.94 102 GLY A C 1
ATOM 843 O O . GLY A 1 102 ? 3.395 -0.029 -2.895 1.00 93.94 102 GLY A O 1
ATOM 844 N N . ILE A 1 103 ? 2.940 -1.927 -4.026 1.00 92.44 103 ILE A N 1
ATOM 845 C CA . ILE A 1 103 ? 3.876 -1.738 -5.139 1.00 92.44 103 ILE A CA 1
ATOM 846 C C . ILE A 1 103 ? 3.068 -1.644 -6.427 1.00 92.44 103 ILE A C 1
ATOM 848 O O . ILE A 1 103 ? 2.265 -2.538 -6.719 1.00 92.44 103 ILE A O 1
ATOM 852 N N . VAL A 1 104 ? 3.271 -0.578 -7.194 1.00 89.19 104 VAL A N 1
ATOM 853 C CA . VAL A 1 104 ? 2.675 -0.426 -8.524 1.00 89.19 104 VAL A CA 1
ATOM 854 C C . VAL A 1 104 ? 3.648 -0.959 -9.573 1.00 89.19 104 VAL A C 1
ATOM 856 O O . VAL A 1 104 ? 4.840 -0.684 -9.517 1.00 89.19 104 VAL A O 1
ATOM 859 N N . SER A 1 105 ? 3.156 -1.745 -10.531 1.00 85.25 105 SER A N 1
ATOM 860 C CA . SER A 1 105 ? 4.002 -2.322 -11.585 1.00 85.25 105 SER A CA 1
ATOM 861 C C . SER A 1 105 ? 4.652 -1.285 -12.486 1.00 85.25 105 SER A C 1
ATOM 863 O O . SER A 1 105 ? 5.738 -1.513 -13.003 1.00 85.25 105 SER A O 1
ATOM 865 N N . ASP A 1 106 ? 3.960 -0.179 -12.720 1.00 83.94 106 ASP A N 1
ATOM 866 C CA . ASP A 1 106 ? 4.313 0.788 -13.743 1.00 83.94 106 ASP A CA 1
ATOM 867 C C . ASP A 1 106 ? 5.337 1.773 -13.176 1.00 83.94 106 ASP A C 1
ATOM 869 O O . ASP A 1 106 ? 5.133 2.344 -12.110 1.00 83.94 106 ASP A O 1
ATOM 873 N N . VAL A 1 107 ? 6.428 2.009 -13.898 1.00 82.44 107 VAL A N 1
ATOM 874 C CA . VAL A 1 107 ? 7.486 2.957 -13.507 1.00 82.44 107 VAL A CA 1
ATOM 875 C C . VAL A 1 107 ? 7.423 4.220 -14.364 1.00 82.44 107 VAL A C 1
ATOM 877 O O . VAL A 1 107 ? 7.664 5.323 -13.881 1.00 82.44 107 VAL A O 1
ATOM 880 N N . ALA A 1 108 ? 7.074 4.077 -15.644 1.00 78.62 108 ALA A N 1
ATOM 881 C CA . ALA A 1 108 ? 6.912 5.188 -16.577 1.00 78.62 108 ALA A CA 1
ATOM 882 C C . ALA A 1 108 ? 6.043 4.785 -17.778 1.00 78.62 108 ALA A C 1
ATOM 884 O O . ALA A 1 108 ? 5.842 3.598 -18.034 1.00 78.62 108 ALA A O 1
ATOM 885 N N . GLY A 1 109 ? 5.572 5.772 -18.544 1.00 79.38 109 GLY A N 1
ATOM 886 C CA . GLY A 1 109 ? 4.896 5.569 -19.830 1.00 79.38 109 GLY A CA 1
ATOM 887 C C . GLY A 1 109 ? 3.550 6.269 -19.933 1.00 79.38 109 GLY A C 1
ATOM 888 O O . GLY A 1 109 ? 3.262 7.158 -19.138 1.00 79.38 109 GLY A O 1
ATOM 889 N N . HIS A 1 110 ? 2.702 5.850 -20.868 1.00 76.38 110 HIS A N 1
ATOM 890 C CA . HIS A 1 110 ? 1.322 6.327 -21.023 1.00 76.38 110 HIS A CA 1
ATOM 891 C C . HIS A 1 110 ? 0.426 5.241 -21.628 1.00 76.38 110 HIS A C 1
ATOM 893 O O . HIS A 1 110 ? 0.909 4.213 -22.105 1.00 76.38 110 HIS A O 1
ATOM 899 N N . ASP A 1 111 ? -0.889 5.460 -21.578 1.00 76.75 111 ASP A N 1
ATOM 900 C CA . ASP A 1 111 ? -1.850 4.596 -22.265 1.00 76.75 111 ASP A CA 1
ATOM 901 C C . ASP A 1 111 ? -1.710 4.749 -23.780 1.00 76.75 111 ASP A C 1
ATOM 903 O O . ASP A 1 111 ? -1.541 5.860 -24.279 1.00 76.75 111 ASP A O 1
ATOM 907 N N . LEU A 1 112 ? -1.829 3.642 -24.514 1.00 75.75 112 LEU A N 1
ATOM 908 C CA . LEU A 1 112 ? -1.671 3.647 -25.965 1.00 75.75 112 LEU A CA 1
ATOM 909 C C . LEU A 1 112 ? -2.668 4.593 -26.640 1.00 75.75 112 LEU A C 1
ATOM 911 O O . LEU A 1 112 ? -3.879 4.526 -26.421 1.00 75.75 112 LEU A O 1
ATOM 915 N N . THR A 1 113 ? -2.155 5.428 -27.537 1.00 81.62 113 THR A N 1
ATOM 916 C CA . THR A 1 113 ? -2.978 6.109 -28.536 1.00 81.62 113 THR A CA 1
ATOM 917 C C . THR A 1 113 ? -3.390 5.128 -29.636 1.00 81.62 113 THR A C 1
ATOM 919 O O . THR A 1 113 ? -2.751 4.097 -29.857 1.00 81.62 113 THR A O 1
ATOM 922 N N . LYS A 1 114 ? -4.454 5.448 -30.383 1.00 84.31 114 LYS A N 1
ATOM 923 C CA . LYS A 1 114 ? -4.922 4.596 -31.494 1.00 84.31 114 LYS A CA 1
ATOM 924 C C . LYS A 1 114 ? -3.855 4.427 -32.577 1.00 84.31 114 LYS A C 1
ATOM 926 O O . LYS A 1 114 ? -3.775 3.382 -33.221 1.00 84.31 114 LYS A O 1
ATOM 931 N N . GLU A 1 115 ? -3.050 5.461 -32.785 1.00 84.88 115 GLU A N 1
ATOM 932 C CA . GLU A 1 115 ? -1.931 5.478 -33.714 1.00 84.88 115 GLU A CA 1
ATOM 933 C C . GLU A 1 115 ? -0.817 4.529 -33.246 1.00 84.88 115 GLU A C 1
ATOM 935 O O . GLU A 1 115 ? -0.334 3.713 -34.032 1.00 84.88 115 GLU A O 1
ATOM 940 N N . GLU A 1 116 ? -0.462 4.562 -31.959 1.00 80.75 116 GLU A N 1
ATOM 941 C CA . GLU A 1 116 ? 0.520 3.645 -31.363 1.00 80.75 116 GLU A CA 1
ATOM 942 C C . GLU A 1 116 ? 0.034 2.191 -31.380 1.00 80.75 116 GLU A C 1
ATOM 944 O O . GLU A 1 116 ? 0.806 1.295 -31.725 1.00 80.75 116 GLU A O 1
ATOM 949 N N . GLU A 1 117 ? -1.252 1.941 -31.112 1.00 82.62 117 GLU A N 1
ATOM 950 C CA . GLU A 1 117 ? -1.853 0.611 -31.271 1.00 82.62 117 GLU A CA 1
ATOM 951 C C . GLU A 1 117 ? -1.731 0.093 -32.712 1.00 82.62 117 GLU A C 1
ATOM 953 O O . GLU A 1 117 ? -1.451 -1.089 -32.933 1.00 82.62 117 GLU A O 1
ATOM 958 N N . ALA A 1 118 ? -1.950 0.957 -33.710 1.00 83.75 118 ALA A N 1
ATOM 959 C CA . ALA A 1 118 ? -1.832 0.589 -35.118 1.00 83.75 118 ALA A CA 1
ATOM 960 C C . ALA A 1 118 ? -0.380 0.262 -35.501 1.00 83.75 118 ALA A C 1
ATOM 962 O O . ALA A 1 118 ? -0.143 -0.730 -36.194 1.00 83.75 118 ALA A O 1
ATOM 963 N N . LEU A 1 119 ? 0.589 1.039 -35.008 1.00 81.19 119 LEU A N 1
ATOM 964 C CA . LEU A 1 119 ? 2.018 0.786 -35.216 1.00 81.19 119 LEU A CA 1
ATOM 965 C C . LEU A 1 119 ? 2.484 -0.495 -34.511 1.00 81.19 119 LEU A C 1
ATOM 967 O O . LEU A 1 119 ? 3.254 -1.268 -35.085 1.00 81.19 119 LEU A O 1
ATOM 971 N N . MET A 1 120 ? 1.978 -0.767 -33.307 1.00 79.44 120 MET A N 1
ATOM 972 C CA . MET A 1 120 ? 2.237 -2.018 -32.592 1.00 79.44 120 MET A CA 1
ATOM 973 C C . MET A 1 120 ? 1.704 -3.236 -33.349 1.00 79.44 120 MET A C 1
ATOM 975 O O . MET A 1 120 ? 2.423 -4.221 -33.500 1.00 79.44 120 MET A O 1
ATOM 979 N N . LYS A 1 121 ? 0.476 -3.170 -33.884 1.00 83.44 121 LYS A N 1
ATOM 980 C CA . LYS A 1 121 ? -0.114 -4.255 -34.697 1.00 83.44 121 LYS A CA 1
ATOM 981 C C . LYS A 1 121 ? 0.701 -4.567 -35.953 1.00 83.44 121 LYS A C 1
ATOM 983 O O . LYS A 1 121 ? 0.665 -5.693 -36.438 1.00 83.44 121 LYS A O 1
ATOM 988 N N . GLN A 1 122 ? 1.431 -3.582 -36.468 1.00 86.31 122 GLN A N 1
ATOM 989 C CA . GLN A 1 122 ? 2.328 -3.731 -37.615 1.00 86.31 122 GLN A CA 1
ATOM 990 C C . GLN A 1 122 ? 3.746 -4.177 -37.216 1.00 86.31 122 GLN A C 1
ATOM 992 O O . GLN A 1 122 ? 4.589 -4.368 -38.087 1.00 86.31 122 GLN A O 1
ATOM 997 N N . GLY A 1 123 ? 4.031 -4.328 -35.917 1.00 78.75 123 GLY A N 1
ATOM 998 C CA . GLY A 1 123 ? 5.362 -4.655 -35.398 1.00 78.75 123 GLY A CA 1
ATOM 999 C C . GLY A 1 123 ? 6.374 -3.508 -35.492 1.00 78.75 123 GLY A C 1
ATOM 1000 O O . GLY A 1 123 ? 7.564 -3.727 -35.275 1.00 78.75 123 GLY A O 1
ATOM 1001 N N . LEU A 1 124 ? 5.918 -2.292 -35.813 1.00 78.06 124 LEU A N 1
ATOM 1002 C CA . LEU A 1 124 ? 6.761 -1.104 -35.992 1.00 78.06 124 LEU A CA 1
ATOM 1003 C C . LEU A 1 124 ? 7.037 -0.368 -34.678 1.00 78.06 124 LEU A C 1
ATOM 1005 O O . LEU A 1 124 ? 7.977 0.419 -34.594 1.00 78.06 124 LEU A O 1
ATOM 1009 N N . LEU A 1 125 ? 6.231 -0.633 -33.651 1.00 71.88 125 LEU A N 1
ATOM 1010 C CA . LEU A 1 125 ? 6.381 -0.077 -32.315 1.00 71.88 125 LEU A CA 1
ATOM 1011 C C . LEU A 1 125 ? 6.341 -1.212 -31.289 1.00 71.88 125 LEU A C 1
ATOM 1013 O O . LEU A 1 125 ? 5.529 -2.129 -31.404 1.00 71.88 125 LEU A O 1
ATOM 1017 N N . LYS A 1 126 ? 7.236 -1.171 -30.299 1.00 72.69 126 LYS A N 1
ATOM 1018 C CA . LYS A 1 126 ? 7.307 -2.175 -29.229 1.00 72.69 126 LYS A CA 1
ATOM 1019 C C . LYS A 1 126 ? 6.722 -1.610 -27.930 1.00 72.69 126 LYS A C 1
ATOM 1021 O O . LYS A 1 126 ? 6.981 -0.445 -27.636 1.00 72.69 126 LYS A O 1
ATOM 1026 N N . PRO A 1 127 ? 6.025 -2.422 -27.111 1.00 66.88 127 PRO A N 1
ATOM 1027 C CA . PRO A 1 127 ? 5.481 -1.984 -25.820 1.00 66.88 127 PRO A CA 1
ATOM 1028 C C . PRO A 1 127 ? 6.525 -1.362 -24.883 1.00 66.88 127 PRO A C 1
ATOM 1030 O O . PRO A 1 127 ? 6.252 -0.359 -24.231 1.00 66.88 127 PRO A O 1
ATOM 1033 N N . SER A 1 128 ? 7.749 -1.902 -24.888 1.00 64.94 128 SER A N 1
ATOM 1034 C CA . SER A 1 128 ? 8.895 -1.400 -24.113 1.00 64.94 128 SER A CA 1
ATOM 1035 C C . SER A 1 128 ? 9.302 0.036 -24.454 1.00 64.94 128 SER A C 1
ATOM 1037 O O . SER A 1 128 ? 10.037 0.659 -23.700 1.00 64.94 128 SER A O 1
ATOM 1039 N N . ASN A 1 129 ? 8.865 0.558 -25.602 1.00 65.06 129 ASN A N 1
ATOM 1040 C CA . ASN A 1 129 ? 9.157 1.924 -26.032 1.00 65.06 129 ASN A CA 1
ATOM 1041 C C . ASN A 1 129 ? 8.116 2.929 -25.514 1.00 65.06 129 ASN A C 1
ATOM 1043 O O . ASN A 1 129 ? 8.280 4.126 -25.724 1.00 65.06 129 ASN A O 1
ATOM 1047 N N . ILE A 1 130 ? 7.041 2.442 -24.892 1.00 68.75 130 ILE A N 1
ATOM 1048 C CA . ILE A 1 130 ? 5.873 3.235 -24.492 1.00 68.75 130 ILE A CA 1
ATOM 1049 C C . ILE A 1 130 ? 5.682 3.173 -22.982 1.00 68.75 130 ILE A C 1
ATOM 1051 O O . ILE A 1 130 ? 5.322 4.173 -22.370 1.00 68.75 130 ILE A O 1
ATOM 1055 N N . LYS A 1 131 ? 5.926 2.007 -22.375 1.00 73.31 131 LYS A N 1
ATOM 1056 C CA . LYS A 1 131 ? 5.723 1.774 -20.949 1.00 73.31 131 LYS A CA 1
ATOM 1057 C C . LYS A 1 131 ? 6.869 0.966 -20.357 1.00 73.31 131 LYS A C 1
ATOM 1059 O O . LYS A 1 131 ? 7.308 -0.024 -20.943 1.00 73.31 131 LYS A O 1
ATOM 1064 N N . THR A 1 132 ? 7.303 1.378 -19.173 1.00 77.00 132 THR A N 1
ATOM 1065 C CA . THR A 1 132 ? 8.307 0.681 -18.370 1.00 77.00 132 THR A CA 1
ATOM 1066 C C . THR A 1 132 ? 7.628 0.137 -17.129 1.00 77.00 132 THR A C 1
ATOM 1068 O O . THR A 1 132 ? 6.996 0.900 -16.397 1.00 77.00 132 THR A O 1
ATOM 1071 N N . ASN A 1 133 ? 7.784 -1.161 -16.889 1.00 80.50 133 ASN A N 1
ATOM 1072 C CA . ASN A 1 133 ? 7.272 -1.842 -15.707 1.00 80.50 133 ASN A CA 1
ATOM 1073 C C . ASN A 1 133 ? 8.430 -2.437 -14.903 1.00 80.50 133 ASN A C 1
ATOM 1075 O O . ASN A 1 133 ? 9.513 -2.641 -15.450 1.00 80.50 133 ASN A O 1
ATOM 1079 N N . LEU A 1 134 ? 8.168 -2.754 -13.638 1.00 80.44 134 LEU A N 1
ATOM 1080 C CA . LEU A 1 134 ? 9.087 -3.495 -12.787 1.00 80.44 134 LEU A CA 1
ATOM 1081 C C . LEU A 1 134 ? 9.261 -4.937 -13.278 1.00 80.44 134 LEU A C 1
ATOM 1083 O O . LEU A 1 134 ? 8.283 -5.632 -13.577 1.00 80.44 134 LEU A O 1
ATOM 1087 N N . TYR A 1 135 ? 10.508 -5.396 -13.286 1.00 80.56 135 TYR A N 1
ATOM 1088 C CA . TYR A 1 135 ? 10.877 -6.803 -13.418 1.00 80.56 135 TYR A CA 1
ATOM 1089 C C . TYR A 1 135 ? 10.684 -7.548 -12.091 1.00 80.56 135 TYR A C 1
ATOM 1091 O O . TYR A 1 135 ? 10.654 -6.947 -11.011 1.00 80.56 135 TYR A O 1
ATOM 1099 N N . THR A 1 136 ? 10.608 -8.881 -12.141 1.00 84.81 136 THR A N 1
ATOM 1100 C CA . THR A 1 136 ? 10.416 -9.733 -10.951 1.00 84.81 136 THR A CA 1
ATOM 1101 C C . THR A 1 136 ? 11.428 -9.429 -9.848 1.00 84.81 136 THR A C 1
ATOM 1103 O O . THR A 1 136 ? 11.052 -9.267 -8.688 1.00 84.81 136 THR A O 1
ATOM 1106 N N . SER A 1 137 ? 12.710 -9.288 -10.193 1.00 84.50 137 SER A N 1
ATOM 1107 C CA . SER A 1 137 ? 13.766 -8.962 -9.230 1.00 84.50 137 SER A CA 1
ATOM 1108 C C . SER A 1 137 ? 13.551 -7.617 -8.538 1.00 84.50 137 SER A C 1
ATOM 1110 O O . SER A 1 137 ? 13.887 -7.465 -7.368 1.00 84.50 137 SER A O 1
ATOM 1112 N N . GLU A 1 138 ? 13.009 -6.630 -9.255 1.00 86.88 138 GLU A N 1
ATOM 1113 C CA . GLU A 1 138 ? 12.769 -5.288 -8.722 1.00 86.88 138 GLU A CA 1
ATOM 1114 C C . GLU A 1 138 ? 11.575 -5.298 -7.773 1.00 86.88 138 GLU A C 1
ATOM 1116 O O . GLU A 1 138 ? 11.639 -4.688 -6.705 1.00 86.88 138 GLU A O 1
ATOM 1121 N N . PHE A 1 139 ? 10.534 -6.077 -8.091 1.00 89.94 139 PHE A N 1
ATOM 1122 C CA . PHE A 1 139 ? 9.481 -6.359 -7.125 1.00 89.94 139 PHE A CA 1
ATOM 1123 C C . PHE A 1 139 ? 10.055 -7.009 -5.865 1.00 89.94 139 PHE A C 1
ATOM 1125 O O . PHE A 1 139 ? 9.774 -6.526 -4.771 1.00 89.94 139 PHE A O 1
ATOM 1132 N N . ILE A 1 140 ? 10.851 -8.082 -5.985 1.00 91.31 140 ILE A N 1
ATOM 1133 C CA . ILE A 1 140 ? 11.385 -8.799 -4.813 1.00 91.31 140 ILE A CA 1
ATOM 1134 C C . ILE A 1 140 ? 12.288 -7.883 -3.983 1.00 91.31 140 ILE A C 1
ATOM 1136 O O . ILE A 1 140 ? 12.163 -7.871 -2.759 1.00 91.31 140 ILE A O 1
ATOM 1140 N N . LEU A 1 141 ? 13.135 -7.070 -4.621 1.00 91.69 141 LEU A N 1
ATOM 1141 C CA . LEU A 1 141 ? 13.959 -6.074 -3.938 1.00 91.69 141 LEU A CA 1
ATOM 1142 C C . LEU A 1 141 ? 13.095 -5.069 -3.167 1.00 91.69 141 LEU A C 1
ATOM 1144 O O . LEU A 1 141 ? 13.324 -4.845 -1.979 1.00 91.69 141 LEU A O 1
ATOM 1148 N N . ARG A 1 142 ? 12.056 -4.520 -3.802 1.00 92.44 142 ARG A N 1
ATOM 1149 C CA . ARG A 1 142 ? 11.115 -3.601 -3.151 1.00 92.44 142 ARG A CA 1
ATOM 1150 C C . ARG A 1 142 ? 10.331 -4.278 -2.019 1.00 92.44 142 ARG A C 1
ATOM 1152 O O . ARG A 1 142 ? 10.091 -3.676 -0.974 1.00 92.44 142 ARG A O 1
ATOM 1159 N N . GLY A 1 143 ? 9.977 -5.550 -2.187 1.00 94.38 143 GLY A N 1
ATOM 1160 C CA . GLY A 1 143 ? 9.359 -6.376 -1.154 1.00 94.38 143 GLY A CA 1
ATOM 1161 C C . GLY A 1 143 ? 10.283 -6.599 0.045 1.00 94.38 143 GLY A C 1
ATOM 1162 O O . GLY A 1 143 ? 9.857 -6.443 1.190 1.00 94.38 143 GLY A O 1
ATOM 1163 N N . TYR A 1 144 ? 11.562 -6.890 -0.205 1.00 95.62 144 TYR A N 1
ATOM 1164 C CA . TYR A 1 144 ? 12.601 -6.959 0.821 1.00 95.62 144 TYR A CA 1
ATOM 1165 C C . TYR A 1 144 ? 12.701 -5.642 1.598 1.00 95.62 144 TYR A C 1
ATOM 1167 O O . TYR A 1 144 ? 12.670 -5.675 2.827 1.00 95.62 144 TYR A O 1
ATOM 1175 N N . GLU A 1 145 ? 12.746 -4.489 0.922 1.00 94.81 145 GLU A N 1
ATOM 1176 C CA . GLU A 1 145 ? 12.779 -3.180 1.591 1.00 94.81 145 GLU A CA 1
ATOM 1177 C C . GLU A 1 145 ? 11.586 -2.999 2.536 1.00 94.81 145 GLU A C 1
ATOM 1179 O O . GLU A 1 145 ? 11.759 -2.577 3.682 1.00 94.81 145 GLU A O 1
ATOM 1184 N N . GLY A 1 146 ? 10.383 -3.362 2.075 1.00 96.12 146 GLY A N 1
ATOM 1185 C CA . GLY A 1 146 ? 9.167 -3.381 2.887 1.00 96.12 146 GLY A CA 1
ATOM 1186 C C . GLY A 1 146 ? 9.327 -4.242 4.137 1.00 96.12 146 GLY A C 1
ATOM 1187 O O . GLY A 1 146 ? 9.167 -3.766 5.264 1.00 96.12 146 GLY A O 1
ATOM 1188 N N . TYR A 1 147 ? 9.692 -5.508 3.952 1.00 97.56 147 TYR A N 1
ATOM 1189 C CA . TYR A 1 147 ? 9.828 -6.469 5.043 1.00 97.56 147 TYR A CA 1
ATOM 1190 C C . TYR A 1 147 ? 10.936 -6.127 6.043 1.00 97.56 147 TYR A C 1
ATOM 1192 O O . TYR A 1 147 ? 10.741 -6.322 7.249 1.00 97.56 147 TYR A O 1
ATOM 1200 N N . ALA A 1 148 ? 12.075 -5.626 5.562 1.00 96.50 148 ALA A N 1
ATOM 1201 C CA . ALA A 1 148 ? 13.215 -5.212 6.376 1.00 96.50 148 ALA A CA 1
ATOM 1202 C C . ALA A 1 148 ? 12.872 -4.001 7.253 1.00 96.50 148 ALA A C 1
ATOM 1204 O O . ALA A 1 148 ? 13.338 -3.902 8.387 1.00 96.50 148 ALA A O 1
ATOM 1205 N N . LYS A 1 149 ? 12.006 -3.113 6.755 1.00 96.00 149 LYS A N 1
ATOM 1206 C CA . LYS A 1 149 ? 11.510 -1.945 7.491 1.00 96.00 149 LYS A CA 1
ATOM 1207 C C . LYS A 1 149 ? 10.328 -2.237 8.406 1.00 96.00 149 LYS A C 1
ATOM 1209 O O . LYS A 1 149 ? 9.982 -1.376 9.204 1.00 96.00 149 LYS A O 1
ATOM 1214 N N . GLY A 1 150 ? 9.748 -3.435 8.338 1.00 96.62 150 GLY A N 1
ATOM 1215 C CA . GLY A 1 150 ? 8.700 -3.882 9.257 1.00 96.62 150 GLY A CA 1
ATOM 1216 C C . GLY A 1 150 ? 7.295 -3.956 8.663 1.00 96.62 150 GLY A C 1
ATOM 1217 O O . GLY A 1 150 ? 6.349 -4.069 9.430 1.00 96.62 150 GLY A O 1
ATOM 1218 N N . ALA A 1 151 ? 7.138 -3.926 7.337 1.00 97.50 151 ALA A N 1
ATOM 1219 C CA . ALA A 1 151 ? 5.858 -4.271 6.726 1.00 97.50 151 ALA A CA 1
ATOM 1220 C C . ALA A 1 151 ? 5.476 -5.733 7.023 1.00 97.50 151 ALA A C 1
ATOM 1222 O O . ALA A 1 151 ? 6.332 -6.625 7.047 1.00 97.50 151 ALA A O 1
ATOM 1223 N N . ASP A 1 152 ? 4.183 -5.971 7.223 1.00 97.38 152 ASP A N 1
ATOM 1224 C CA . ASP A 1 152 ? 3.600 -7.293 7.468 1.00 97.38 152 ASP A CA 1
ATOM 1225 C C . ASP A 1 152 ? 3.342 -8.057 6.164 1.00 97.38 152 ASP A C 1
ATOM 1227 O O . ASP A 1 152 ? 3.292 -9.288 6.150 1.00 97.38 152 ASP A O 1
ATOM 1231 N N . GLY A 1 153 ? 3.196 -7.339 5.051 1.00 96.62 153 GLY A N 1
ATOM 1232 C CA . GLY A 1 153 ? 2.949 -7.927 3.743 1.00 96.62 153 GLY A CA 1
ATOM 1233 C C . GLY A 1 153 ? 3.202 -6.966 2.592 1.00 96.62 153 GLY A C 1
ATOM 1234 O O . GLY A 1 153 ? 3.405 -5.767 2.785 1.00 96.62 153 GLY A O 1
ATOM 1235 N N . ILE A 1 154 ? 3.172 -7.518 1.384 1.00 95.44 154 ILE A N 1
ATOM 1236 C CA . ILE A 1 154 ? 3.313 -6.779 0.132 1.00 95.44 154 ILE A CA 1
ATOM 1237 C C . ILE A 1 154 ? 2.004 -6.896 -0.647 1.00 95.44 154 ILE A C 1
ATOM 1239 O O . ILE A 1 154 ? 1.399 -7.966 -0.719 1.00 95.44 154 ILE A O 1
ATOM 1243 N N . PHE A 1 155 ? 1.546 -5.787 -1.215 1.00 93.06 155 PHE A N 1
ATOM 1244 C CA . PHE A 1 155 ? 0.361 -5.721 -2.058 1.00 93.06 155 PHE A CA 1
ATOM 1245 C C . PHE A 1 155 ? 0.767 -5.246 -3.452 1.00 93.06 155 PHE A C 1
ATOM 1247 O O . PHE A 1 155 ? 1.263 -4.139 -3.603 1.00 93.06 155 PHE A O 1
ATOM 1254 N N . VAL A 1 156 ? 0.547 -6.055 -4.483 1.00 90.12 156 VAL A N 1
ATOM 1255 C CA . VAL A 1 156 ? 0.917 -5.688 -5.858 1.00 90.12 156 VAL A CA 1
ATOM 1256 C C . VAL A 1 156 ? -0.296 -5.124 -6.592 1.00 90.12 156 VAL A C 1
ATOM 1258 O O . VAL A 1 156 ? -1.377 -5.716 -6.563 1.00 90.12 156 VAL A O 1
ATOM 1261 N N . PHE A 1 157 ? -0.124 -3.975 -7.246 1.00 85.25 157 PHE A N 1
ATOM 1262 C CA . PHE A 1 157 ? -1.156 -3.282 -8.012 1.00 85.25 157 PHE A CA 1
ATOM 1263 C C . PHE A 1 157 ? -0.732 -3.083 -9.475 1.00 85.25 157 PHE A C 1
ATOM 1265 O O . PHE A 1 157 ? 0.444 -2.887 -9.762 1.00 85.25 157 PHE A O 1
ATOM 1272 N N . ASN A 1 158 ? -1.703 -3.136 -10.396 1.00 74.25 158 ASN A N 1
ATOM 1273 C CA . ASN A 1 158 ? -1.513 -3.130 -11.859 1.00 74.25 158 ASN A CA 1
ATOM 1274 C C . ASN A 1 158 ? -0.707 -4.301 -12.459 1.00 74.25 158 ASN A C 1
ATOM 1276 O O . ASN A 1 158 ? -0.401 -4.302 -13.647 1.00 74.25 158 ASN A O 1
ATOM 1280 N N . GLY A 1 159 ? -0.564 -5.383 -11.693 1.00 67.06 159 GLY A N 1
ATOM 1281 C CA . GLY A 1 159 ? -0.245 -6.709 -12.215 1.00 67.06 159 GLY A CA 1
ATOM 1282 C C . GLY A 1 159 ? 1.234 -7.076 -12.177 1.00 67.06 159 GLY A C 1
ATOM 1283 O O . GLY A 1 159 ? 2.092 -6.326 -11.725 1.00 67.06 159 GLY A O 1
ATOM 1284 N N . ILE A 1 160 ? 1.489 -8.304 -12.616 1.00 59.66 160 ILE A N 1
ATOM 1285 C CA . ILE A 1 160 ? 2.812 -8.901 -12.761 1.00 59.66 160 ILE A CA 1
ATOM 1286 C C . ILE A 1 160 ? 3.195 -8.670 -14.213 1.00 59.66 160 ILE A C 1
ATOM 1288 O O . ILE A 1 160 ? 2.468 -9.110 -15.106 1.00 59.66 160 ILE A O 1
ATOM 1292 N N . CYS A 1 161 ? 4.296 -7.968 -14.466 1.00 53.22 161 CYS A N 1
ATOM 1293 C CA . CYS A 1 161 ? 4.820 -7.911 -15.817 1.00 53.22 161 CYS A CA 1
ATOM 1294 C C . CYS A 1 161 ? 5.340 -9.313 -16.145 1.00 53.22 161 CYS A C 1
ATOM 1296 O O . CYS A 1 161 ? 6.389 -9.719 -15.655 1.00 53.22 161 CYS A O 1
ATOM 1298 N N . THR A 1 162 ? 4.567 -10.089 -16.902 1.00 49.22 162 THR A N 1
ATOM 1299 C CA . THR A 1 162 ? 5.047 -11.353 -17.451 1.00 49.22 162 THR A CA 1
ATOM 1300 C C . THR A 1 162 ? 6.122 -10.996 -18.464 1.00 49.22 162 THR A C 1
ATOM 1302 O O . THR A 1 162 ? 5.833 -10.354 -19.481 1.00 49.22 162 THR A O 1
ATOM 1305 N N . GLU A 1 163 ? 7.372 -11.339 -18.174 1.00 48.75 163 GLU A N 1
ATOM 1306 C CA . GLU A 1 163 ? 8.403 -11.327 -19.202 1.00 48.75 163 GLU A CA 1
ATOM 1307 C C . GLU A 1 163 ? 7.909 -12.239 -20.325 1.00 48.75 163 GLU A C 1
ATOM 1309 O O . GLU A 1 163 ? 7.544 -13.370 -20.038 1.00 48.75 163 GLU A O 1
ATOM 1314 N N . LYS A 1 164 ? 7.780 -11.689 -21.544 1.00 45.38 164 LYS A N 1
ATOM 1315 C CA . LYS A 1 164 ? 7.406 -12.349 -22.813 1.00 45.38 164 LYS A CA 1
ATOM 1316 C C . LYS A 1 164 ? 6.727 -13.731 -22.677 1.00 45.38 164 LYS A C 1
ATOM 1318 O O . LYS A 1 164 ? 7.378 -14.703 -22.323 1.00 45.38 164 LYS A O 1
ATOM 1323 N N . ASP A 1 165 ? 5.472 -13.817 -23.125 1.00 51.22 165 ASP A N 1
ATOM 1324 C CA . ASP A 1 165 ? 4.682 -15.058 -23.298 1.00 51.22 165 ASP A CA 1
ATOM 1325 C C . ASP A 1 165 ? 3.838 -15.505 -22.084 1.00 51.22 165 ASP A C 1
ATOM 1327 O O . ASP A 1 165 ? 3.750 -16.696 -21.791 1.00 51.22 165 ASP A O 1
ATOM 1331 N N . ASP A 1 166 ? 3.178 -14.570 -21.383 1.00 55.34 166 ASP A N 1
ATOM 1332 C CA . ASP A 1 166 ? 2.262 -14.857 -20.254 1.00 55.34 166 ASP A CA 1
ATOM 1333 C C . ASP A 1 166 ? 2.904 -15.658 -19.096 1.00 55.34 166 ASP A C 1
ATOM 1335 O O . ASP A 1 166 ? 2.218 -16.215 -18.233 1.00 55.34 166 ASP A O 1
ATOM 1339 N N . PHE A 1 167 ? 4.238 -15.704 -19.042 1.00 63.62 167 PHE A N 1
ATOM 1340 C CA . PHE A 1 167 ? 4.990 -16.401 -18.010 1.00 63.62 167 PHE A CA 1
ATOM 1341 C C . PHE A 1 167 ? 5.164 -15.515 -16.774 1.00 63.62 167 PHE A C 1
ATOM 1343 O O . PHE A 1 167 ? 5.793 -14.457 -16.818 1.00 63.62 167 PHE A O 1
ATOM 1350 N N . VAL A 1 168 ? 4.611 -15.958 -15.645 1.00 69.75 168 VAL A N 1
ATOM 1351 C CA . VAL A 1 168 ? 4.947 -15.397 -14.334 1.00 69.75 168 VAL A CA 1
ATOM 1352 C C . VAL A 1 168 ? 6.201 -16.102 -13.845 1.00 69.75 168 VAL A C 1
ATOM 1354 O O . VAL A 1 168 ? 6.181 -17.312 -13.616 1.00 69.75 168 VAL A O 1
ATOM 1357 N N . ASP A 1 169 ? 7.274 -15.337 -13.668 1.00 76.44 169 ASP A N 1
ATOM 1358 C CA . ASP A 1 169 ? 8.513 -15.834 -13.081 1.00 76.44 169 ASP A CA 1
ATOM 1359 C C . ASP A 1 169 ? 8.225 -16.521 -11.728 1.00 76.44 169 ASP A C 1
ATOM 1361 O O . ASP A 1 169 ? 7.645 -15.894 -10.832 1.00 76.44 169 ASP A O 1
ATOM 1365 N N . PRO A 1 170 ? 8.621 -17.794 -11.538 1.00 82.06 170 PRO A N 1
ATOM 1366 C CA . PRO A 1 170 ? 8.460 -18.505 -10.277 1.00 82.06 170 PRO A CA 1
ATOM 1367 C C . PRO A 1 170 ? 9.039 -17.759 -9.073 1.00 82.06 170 PRO A C 1
ATOM 1369 O O . PRO A 1 170 ? 8.527 -17.922 -7.966 1.00 82.06 170 PRO A O 1
ATOM 1372 N N . MET A 1 171 ? 10.067 -16.925 -9.259 1.00 82.88 171 MET A N 1
ATOM 1373 C CA . MET A 1 171 ? 10.648 -16.109 -8.189 1.00 82.88 171 MET A CA 1
ATOM 1374 C C . MET A 1 171 ? 9.656 -15.090 -7.623 1.00 82.88 171 MET A C 1
ATOM 1376 O O . MET A 1 171 ? 9.775 -14.701 -6.462 1.00 82.88 171 MET A O 1
ATOM 1380 N N . PHE A 1 172 ? 8.618 -14.711 -8.375 1.00 82.69 172 PHE A N 1
ATOM 1381 C CA . PHE A 1 172 ? 7.583 -13.793 -7.902 1.00 82.69 172 PHE A CA 1
ATOM 1382 C C . PHE A 1 172 ? 6.895 -14.294 -6.621 1.00 82.69 172 PHE A C 1
ATOM 1384 O O . PHE A 1 172 ? 6.467 -13.497 -5.787 1.00 82.69 172 PHE A O 1
ATOM 1391 N N . GLN A 1 173 ? 6.847 -15.614 -6.398 1.00 84.88 173 GLN A N 1
ATOM 1392 C CA . GLN A 1 173 ? 6.291 -16.195 -5.171 1.00 84.88 173 GLN A CA 1
ATOM 1393 C C . GLN A 1 173 ? 7.036 -15.757 -3.896 1.00 84.88 173 GLN A C 1
ATOM 1395 O O . GLN A 1 173 ? 6.458 -15.796 -2.808 1.00 84.88 173 GLN A O 1
ATOM 1400 N N . TYR A 1 174 ? 8.296 -15.315 -4.011 1.00 89.38 174 TYR A N 1
ATOM 1401 C CA . TYR A 1 174 ? 9.099 -14.856 -2.874 1.00 89.38 174 TYR A CA 1
ATOM 1402 C C . TYR A 1 174 ? 8.505 -13.597 -2.233 1.00 89.38 174 TYR A C 1
ATOM 1404 O O . TYR A 1 174 ? 8.640 -13.404 -1.028 1.00 89.38 174 TYR A O 1
ATOM 1412 N N . LEU A 1 175 ? 7.756 -12.790 -2.991 1.00 89.31 175 LEU A N 1
ATOM 1413 C CA . LEU A 1 175 ? 7.058 -11.607 -2.476 1.00 89.31 175 LEU A CA 1
ATOM 1414 C C . LEU A 1 175 ? 6.024 -11.915 -1.400 1.00 89.31 175 LEU A C 1
ATOM 1416 O O . LEU A 1 175 ? 5.750 -11.059 -0.569 1.00 89.31 175 LEU A O 1
ATOM 1420 N N . ASN A 1 176 ? 5.433 -13.110 -1.421 1.00 87.56 176 ASN A N 1
ATOM 1421 C CA . ASN A 1 176 ? 4.428 -13.509 -0.438 1.00 87.56 176 ASN A CA 1
ATOM 1422 C C . ASN A 1 176 ? 5.057 -14.142 0.816 1.00 87.56 176 ASN A C 1
ATOM 1424 O O . ASN A 1 176 ? 4.347 -14.561 1.730 1.00 87.56 176 ASN A O 1
ATOM 1428 N N . ASN A 1 177 ? 6.387 -14.261 0.864 1.00 92.31 177 ASN A N 1
ATOM 1429 C CA . ASN A 1 177 ? 7.093 -14.888 1.967 1.00 92.31 177 ASN A CA 1
ATOM 1430 C C . ASN A 1 177 ? 8.295 -14.044 2.392 1.00 92.31 177 ASN A C 1
ATOM 1432 O O . ASN A 1 177 ? 9.366 -14.100 1.790 1.00 92.31 177 ASN A O 1
ATOM 1436 N N . LYS A 1 178 ? 8.131 -13.335 3.515 1.00 94.38 178 LYS A N 1
ATOM 1437 C CA . LYS A 1 178 ? 9.182 -12.537 4.154 1.00 94.38 178 LYS A CA 1
ATOM 1438 C C . LYS A 1 178 ? 10.512 -13.282 4.256 1.00 94.38 178 LYS A C 1
ATOM 1440 O O . LYS A 1 178 ? 11.550 -12.713 3.949 1.00 94.38 178 LYS A O 1
ATOM 1445 N N . THR A 1 179 ? 10.505 -14.542 4.682 1.00 95.31 179 THR A N 1
ATOM 1446 C CA . THR A 1 179 ? 11.740 -15.318 4.837 1.00 9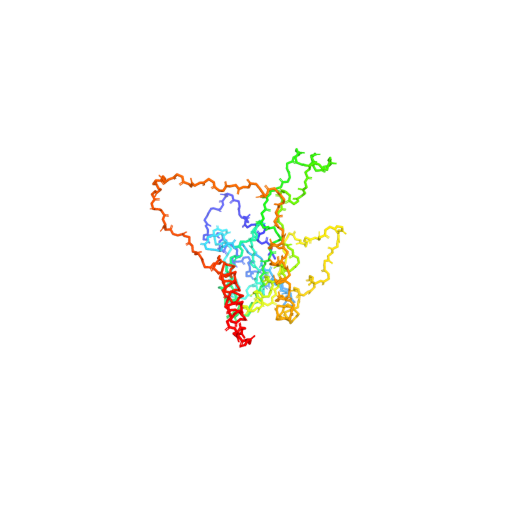5.31 179 THR A CA 1
ATOM 1447 C C . THR A 1 179 ? 12.428 -15.564 3.499 1.00 95.31 179 THR A C 1
ATOM 1449 O O . THR A 1 179 ? 13.648 -15.443 3.429 1.00 95.31 179 THR A O 1
ATOM 1452 N N . GLU A 1 180 ? 11.675 -15.871 2.446 1.00 94.94 180 GLU A N 1
ATOM 1453 C CA . GLU A 1 180 ? 12.253 -16.110 1.119 1.00 94.94 180 GLU A CA 1
ATOM 1454 C C . GLU A 1 180 ? 12.755 -14.813 0.477 1.00 94.94 180 GLU A C 1
ATOM 1456 O O . GLU A 1 180 ? 13.876 -14.794 -0.016 1.00 94.94 180 GLU A O 1
ATOM 1461 N N . ALA A 1 181 ? 12.020 -13.699 0.588 1.00 93.56 181 ALA A N 1
ATOM 1462 C CA . ALA A 1 181 ? 12.500 -12.391 0.128 1.00 93.56 181 ALA A CA 1
ATOM 1463 C C . ALA A 1 181 ? 13.817 -11.974 0.817 1.00 93.56 181 ALA A C 1
ATOM 1465 O O . ALA A 1 181 ? 14.741 -11.492 0.163 1.00 93.56 181 ALA A O 1
ATOM 1466 N N . MET A 1 182 ? 13.935 -12.209 2.131 1.00 93.69 182 MET A N 1
ATOM 1467 C CA . MET A 1 182 ? 15.163 -11.920 2.885 1.00 93.69 182 MET A CA 1
ATOM 1468 C C . MET A 1 182 ? 16.328 -12.829 2.468 1.00 93.69 182 MET A C 1
ATOM 1470 O O . MET A 1 182 ? 17.446 -12.347 2.310 1.00 93.69 182 MET A O 1
ATOM 1474 N N . LYS A 1 183 ? 16.087 -14.133 2.269 1.00 93.81 183 LYS A N 1
ATOM 1475 C CA . LYS A 1 183 ? 17.117 -15.069 1.784 1.00 93.81 183 LYS A CA 1
ATOM 1476 C C . LYS A 1 183 ? 17.584 -14.713 0.379 1.00 93.81 183 LYS A C 1
ATOM 1478 O O . LYS A 1 183 ? 18.784 -14.711 0.132 1.00 93.81 183 LYS A O 1
ATOM 1483 N N . TRP A 1 184 ? 16.650 -14.409 -0.518 1.00 93.06 184 TRP A N 1
ATOM 1484 C CA . TRP A 1 184 ? 16.970 -13.987 -1.874 1.00 93.06 184 TRP A CA 1
ATOM 1485 C C . TRP A 1 184 ? 17.877 -12.754 -1.858 1.00 93.06 184 TRP A C 1
ATOM 1487 O O . TRP A 1 184 ? 18.918 -12.753 -2.512 1.00 93.06 184 TRP A O 1
ATOM 1497 N N . TYR A 1 185 ? 17.549 -11.741 -1.048 1.00 92.81 185 TYR A N 1
ATOM 1498 C CA . TYR A 1 185 ? 18.391 -10.552 -0.921 1.00 92.81 185 TYR A CA 1
ATOM 1499 C C . TYR A 1 185 ? 19.795 -10.874 -0.383 1.00 92.81 185 TYR A C 1
ATOM 1501 O O . TYR A 1 185 ? 20.783 -10.352 -0.889 1.00 92.81 185 TYR A O 1
ATOM 1509 N N . GLU A 1 186 ? 19.904 -11.742 0.622 1.00 92.50 186 GLU A N 1
ATOM 1510 C CA . GLU A 1 186 ? 21.192 -12.076 1.242 1.00 92.50 186 GLU A CA 1
ATOM 1511 C C . GLU A 1 186 ? 22.091 -12.924 0.325 1.00 92.50 186 GLU A C 1
ATOM 1513 O O . GLU A 1 186 ? 23.300 -12.701 0.251 1.00 92.50 186 GLU A O 1
ATOM 1518 N N . PHE A 1 187 ? 21.517 -13.909 -0.375 1.00 90.06 187 PHE A N 1
ATOM 1519 C CA . PHE A 1 187 ? 22.289 -14.959 -1.049 1.00 90.06 187 PHE A CA 1
ATOM 1520 C C . PHE A 1 187 ? 22.288 -14.873 -2.579 1.00 90.06 187 PHE A C 1
ATOM 1522 O O . PHE A 1 187 ? 23.248 -15.323 -3.204 1.00 90.06 187 PHE A O 1
ATOM 1529 N N . GLU A 1 188 ? 21.247 -14.308 -3.192 1.00 86.75 188 GLU A N 1
ATOM 1530 C CA . GLU A 1 188 ? 21.058 -14.312 -4.652 1.00 86.75 188 GLU A CA 1
ATOM 1531 C C . GLU A 1 188 ? 21.166 -12.911 -5.268 1.00 86.75 188 GLU A C 1
ATOM 1533 O O . GLU A 1 188 ? 21.733 -12.739 -6.345 1.00 86.75 188 GLU A O 1
ATOM 1538 N N . TYR A 1 189 ? 20.695 -11.869 -4.583 1.00 85.19 189 TYR A N 1
ATOM 1539 C CA . TYR A 1 189 ? 20.757 -10.502 -5.103 1.00 85.19 189 TYR A CA 1
ATOM 1540 C C . TYR A 1 189 ? 22.188 -9.979 -5.375 1.00 85.19 189 TYR A C 1
ATOM 1542 O O . TYR A 1 189 ? 22.387 -9.285 -6.379 1.00 85.19 189 TYR A O 1
ATOM 1550 N N . PRO A 1 190 ? 23.232 -10.305 -4.580 1.00 83.81 190 PRO A N 1
ATOM 1551 C CA . PRO A 1 190 ? 24.597 -9.867 -4.880 1.00 83.81 190 PRO A CA 1
ATOM 1552 C C . PRO A 1 190 ? 25.140 -10.433 -6.199 1.00 83.81 190 PRO A C 1
ATOM 1554 O O . PRO A 1 190 ? 25.850 -9.736 -6.922 1.00 83.81 190 PRO A O 1
ATOM 1557 N N . SER A 1 191 ? 24.805 -11.682 -6.539 1.00 76.12 191 SER A N 1
ATOM 1558 C CA . SER A 1 191 ? 25.211 -12.280 -7.815 1.00 76.12 191 SER A CA 1
ATOM 1559 C C . SER A 1 191 ? 24.370 -11.745 -8.973 1.00 76.12 191 SER A C 1
ATOM 1561 O O . SER A 1 191 ? 24.930 -11.440 -10.026 1.00 76.12 191 SER A O 1
ATOM 1563 N N . TYR A 1 192 ? 23.067 -11.539 -8.757 1.00 73.00 192 TYR A N 1
ATOM 1564 C CA . TYR A 1 192 ? 22.171 -10.886 -9.713 1.00 73.00 192 TYR A CA 1
ATOM 1565 C C . TYR A 1 192 ? 22.667 -9.480 -10.086 1.00 73.00 192 TYR A C 1
ATOM 1567 O O . TYR A 1 192 ? 22.898 -9.178 -11.255 1.00 73.00 192 TYR A O 1
ATOM 1575 N N . SER A 1 193 ? 22.924 -8.629 -9.091 1.00 69.62 193 SER A N 1
ATOM 1576 C CA . SER A 1 193 ? 23.416 -7.262 -9.309 1.00 69.62 193 SER A CA 1
ATOM 1577 C C . SER A 1 193 ? 24.783 -7.230 -9.999 1.00 69.62 193 SER A C 1
ATOM 1579 O O . SER A 1 193 ? 24.990 -6.428 -10.909 1.00 69.62 193 SER A O 1
ATOM 1581 N N . ALA A 1 194 ? 25.705 -8.129 -9.636 1.00 67.19 194 ALA A N 1
ATOM 1582 C CA . ALA A 1 194 ? 27.001 -8.241 -10.302 1.00 67.19 194 ALA A CA 1
ATOM 1583 C C . ALA A 1 194 ? 26.873 -8.650 -11.781 1.00 67.19 194 ALA A C 1
ATOM 1585 O O . ALA A 1 194 ? 27.600 -8.117 -12.624 1.00 67.19 194 ALA A O 1
ATOM 1586 N N . PHE A 1 195 ? 25.948 -9.559 -12.107 1.00 66.88 195 PHE A N 1
ATOM 1587 C CA . PHE A 1 195 ? 25.677 -9.976 -13.483 1.00 66.88 195 PHE A CA 1
ATOM 1588 C C . PHE A 1 195 ? 25.162 -8.805 -14.330 1.00 66.88 195 PHE A C 1
ATOM 1590 O O . PHE A 1 195 ? 25.784 -8.475 -15.338 1.00 66.88 195 PHE A O 1
ATOM 1597 N N . TYR A 1 196 ? 24.121 -8.099 -13.877 1.00 65.69 196 TYR A N 1
ATOM 1598 C CA . TYR A 1 196 ? 23.551 -6.963 -14.616 1.00 65.69 196 TYR A CA 1
ATOM 1599 C C . TYR A 1 196 ? 24.511 -5.777 -14.748 1.00 65.69 196 TYR A C 1
ATOM 1601 O O . TYR A 1 196 ? 24.563 -5.145 -15.799 1.00 65.69 196 TYR A O 1
ATOM 1609 N N . LEU A 1 197 ? 25.320 -5.484 -13.724 1.00 58.47 197 LEU A N 1
ATOM 1610 C CA . LEU A 1 197 ? 26.374 -4.467 -13.832 1.00 58.47 197 LEU A CA 1
ATOM 1611 C C . LEU A 1 197 ? 27.428 -4.852 -14.878 1.00 58.47 197 LEU A C 1
ATOM 1613 O O . LEU A 1 197 ? 27.963 -3.982 -15.563 1.00 58.47 197 LEU A O 1
ATOM 1617 N N . THR A 1 198 ? 27.714 -6.148 -15.019 1.00 55.66 198 THR A N 1
ATOM 1618 C CA . THR A 1 198 ? 28.646 -6.659 -16.030 1.00 55.66 198 THR A CA 1
ATOM 1619 C C . THR A 1 198 ? 28.027 -6.618 -17.428 1.00 55.66 198 THR A C 1
ATOM 1621 O O . THR A 1 198 ? 28.695 -6.188 -18.367 1.00 55.66 198 THR A O 1
ATOM 1624 N N . GLU A 1 199 ? 26.753 -6.986 -17.586 1.00 59.69 199 GLU A N 1
ATOM 1625 C CA . GLU A 1 199 ? 26.029 -6.841 -18.857 1.00 59.69 199 GLU A CA 1
ATOM 1626 C C . GLU A 1 199 ? 25.917 -5.374 -19.284 1.00 59.69 199 GLU A C 1
ATOM 1628 O O . GLU A 1 199 ? 26.273 -5.039 -20.408 1.00 59.69 199 GLU A O 1
ATOM 1633 N N . ALA A 1 200 ? 25.538 -4.465 -18.384 1.00 56.06 200 ALA A N 1
ATOM 1634 C CA . ALA A 1 200 ? 25.469 -3.035 -18.680 1.00 56.06 200 ALA A CA 1
ATOM 1635 C C . ALA A 1 200 ? 26.842 -2.441 -19.048 1.00 56.06 200 ALA A C 1
ATOM 1637 O O . ALA A 1 200 ? 26.933 -1.581 -19.921 1.00 56.06 200 ALA A O 1
ATOM 1638 N N . ALA A 1 201 ? 27.924 -2.909 -18.416 1.00 52.41 201 ALA A N 1
ATOM 1639 C CA . ALA A 1 201 ? 29.286 -2.479 -18.738 1.00 52.41 201 ALA A CA 1
ATOM 1640 C C . ALA A 1 201 ? 29.820 -3.062 -20.059 1.00 52.41 201 ALA A C 1
ATOM 1642 O O . ALA A 1 201 ? 30.750 -2.504 -20.643 1.00 52.41 201 ALA A O 1
ATOM 1643 N N . THR A 1 202 ? 29.267 -4.186 -20.521 1.00 50.50 202 THR A N 1
ATOM 1644 C CA . THR A 1 202 ? 29.658 -4.847 -21.778 1.00 50.50 202 THR A CA 1
ATOM 1645 C C . THR A 1 202 ? 28.742 -4.487 -22.946 1.00 50.50 202 THR A C 1
ATOM 1647 O O . THR A 1 202 ? 29.174 -4.563 -24.095 1.00 50.50 202 THR A O 1
ATOM 1650 N N . ALA A 1 203 ? 27.533 -3.996 -22.667 1.00 50.38 203 ALA A N 1
ATOM 1651 C CA . ALA A 1 203 ? 26.636 -3.343 -23.608 1.00 50.38 203 ALA A CA 1
ATOM 1652 C C . ALA A 1 203 ? 27.153 -1.938 -23.961 1.00 50.38 203 ALA A C 1
ATOM 1654 O O . ALA A 1 203 ? 26.538 -0.921 -23.651 1.00 50.38 203 ALA A O 1
ATOM 1655 N N . VAL A 1 204 ? 28.307 -1.865 -24.623 1.00 46.19 204 VAL A N 1
ATOM 1656 C CA . VAL A 1 204 ? 28.660 -0.683 -25.412 1.00 46.19 204 VAL A CA 1
ATOM 1657 C C . VAL A 1 204 ? 27.806 -0.758 -26.677 1.00 46.19 204 VAL A C 1
ATOM 1659 O O . VAL A 1 204 ? 27.978 -1.709 -27.441 1.00 46.19 204 VAL A O 1
ATOM 1662 N N . PRO A 1 205 ? 26.884 0.186 -26.934 1.00 48.78 205 PRO A N 1
ATOM 1663 C CA . PRO A 1 205 ? 26.199 0.216 -28.215 1.00 48.78 205 PRO A CA 1
ATOM 1664 C C . PRO A 1 205 ? 27.260 0.419 -29.300 1.00 48.78 205 PRO A C 1
ATOM 1666 O O . PRO A 1 205 ? 28.057 1.356 -29.206 1.00 48.78 205 PRO A O 1
ATOM 1669 N N . GLU A 1 206 ? 27.274 -0.426 -30.334 1.00 49.78 206 GLU A N 1
ATOM 1670 C CA . GLU A 1 206 ? 28.127 -0.237 -31.525 1.00 49.78 206 GLU A CA 1
ATOM 1671 C C . GLU A 1 206 ? 27.992 1.186 -32.111 1.00 49.78 206 GLU A C 1
ATOM 1673 O O . GLU A 1 206 ? 28.915 1.701 -32.733 1.00 49.78 206 GLU A O 1
ATOM 1678 N N . GLU A 1 207 ? 26.886 1.875 -31.823 1.00 44.47 207 GLU A N 1
ATOM 1679 C CA . GLU A 1 207 ? 26.593 3.249 -32.234 1.00 44.47 207 GLU A CA 1
ATOM 1680 C C . GLU A 1 207 ? 27.444 4.339 -31.542 1.00 44.47 207 GLU A C 1
ATOM 1682 O O . GLU A 1 207 ? 27.487 5.467 -32.032 1.00 44.47 207 GLU A O 1
ATOM 1687 N N . ILE A 1 208 ? 28.169 4.047 -30.449 1.00 43.78 208 ILE A N 1
ATOM 1688 C CA . ILE A 1 208 ? 29.035 5.037 -29.757 1.00 43.78 208 ILE A CA 1
ATOM 1689 C C . ILE A 1 208 ? 30.510 4.912 -30.181 1.00 43.78 208 ILE A C 1
ATOM 1691 O O . ILE A 1 208 ? 31.339 5.746 -29.813 1.00 43.78 208 ILE A O 1
ATOM 1695 N N . SER A 1 209 ? 30.874 3.941 -31.030 1.00 40.81 209 SER A N 1
ATOM 1696 C CA . SER A 1 209 ? 32.271 3.729 -31.451 1.00 40.81 209 SER A CA 1
ATOM 1697 C C . SER A 1 209 ? 32.856 4.851 -32.334 1.00 40.81 209 SER A C 1
ATOM 1699 O O . SER A 1 209 ? 33.986 4.732 -32.806 1.00 40.81 209 SER A O 1
ATOM 1701 N N . GLY A 1 210 ? 32.109 5.937 -32.559 1.00 41.25 210 GLY A N 1
ATOM 1702 C CA . GLY A 1 210 ? 32.538 7.142 -33.273 1.00 41.25 210 GLY A CA 1
ATOM 1703 C C . GLY A 1 210 ? 32.247 8.463 -32.550 1.00 41.25 210 GLY A C 1
ATOM 1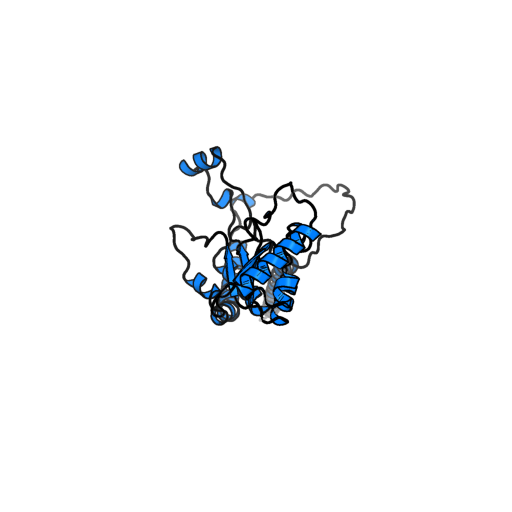704 O O . GLY A 1 210 ? 32.441 9.522 -33.146 1.00 41.25 210 GLY A O 1
ATOM 1705 N N . PHE A 1 211 ? 31.781 8.448 -31.293 1.00 35.44 211 PHE A N 1
ATOM 1706 C CA . PHE A 1 211 ? 31.491 9.689 -30.569 1.00 35.44 211 PHE A CA 1
ATOM 1707 C C . PHE A 1 211 ? 32.785 10.335 -30.053 1.00 35.44 211 PHE A C 1
ATOM 1709 O O . PHE A 1 211 ? 33.339 9.943 -29.026 1.00 35.44 211 PHE A O 1
ATOM 1716 N N . THR A 1 212 ? 33.270 11.355 -30.760 1.00 36.44 212 THR A N 1
ATOM 1717 C CA . THR A 1 212 ? 34.269 12.288 -30.223 1.00 36.44 212 THR A CA 1
ATOM 1718 C C . THR A 1 212 ? 33.523 13.328 -29.389 1.00 36.44 212 THR A C 1
ATOM 1720 O O . THR A 1 212 ? 32.740 14.078 -29.970 1.00 36.44 212 THR A O 1
ATOM 1723 N N . PRO A 1 213 ? 33.709 13.406 -28.058 1.00 37.53 213 PRO A N 1
ATOM 1724 C CA . PRO A 1 213 ? 33.030 14.422 -27.267 1.00 37.53 213 PRO A CA 1
ATOM 1725 C C . PRO A 1 213 ? 33.492 15.806 -27.728 1.00 37.53 213 PRO A C 1
ATOM 1727 O O . PRO A 1 213 ? 34.667 16.158 -27.587 1.00 37.53 213 PRO A O 1
ATOM 1730 N N . GLU A 1 214 ? 32.575 16.596 -28.291 1.00 41.12 214 GLU A N 1
ATOM 1731 C CA . GLU A 1 214 ? 32.833 18.013 -28.512 1.00 41.12 214 GLU A CA 1
ATOM 1732 C C . GLU A 1 214 ? 33.073 18.674 -27.157 1.00 41.12 214 GLU A C 1
ATOM 1734 O O . GLU A 1 214 ? 32.303 18.528 -26.205 1.00 41.12 214 GLU A O 1
ATOM 1739 N N . LYS A 1 215 ? 34.196 19.388 -27.066 1.00 30.20 215 LYS A N 1
ATOM 1740 C CA . LYS A 1 215 ? 34.555 20.179 -25.893 1.00 30.20 215 LYS A CA 1
ATOM 1741 C C . LYS A 1 215 ? 33.412 21.174 -25.647 1.00 30.20 215 LYS A C 1
ATOM 1743 O O . LYS A 1 215 ? 33.181 22.008 -26.523 1.00 30.20 215 LYS A O 1
ATOM 1748 N N . PRO A 1 216 ? 32.706 21.126 -24.504 1.00 33.81 216 PRO A N 1
ATOM 1749 C CA . PRO A 1 216 ? 31.601 22.041 -24.280 1.00 33.81 216 PRO A CA 1
ATOM 1750 C C . PRO A 1 216 ? 32.124 23.479 -24.285 1.00 33.81 216 PRO A C 1
ATOM 1752 O O . PRO A 1 216 ? 33.105 23.807 -23.609 1.00 33.81 216 PRO A O 1
ATOM 1755 N N . ALA A 1 217 ? 31.474 24.331 -25.077 1.00 35.38 217 ALA A N 1
ATOM 1756 C CA . ALA A 1 217 ? 31.682 25.766 -25.016 1.00 35.38 217 ALA A CA 1
ATOM 1757 C C . ALA A 1 217 ? 31.271 26.254 -23.622 1.00 35.38 217 ALA A C 1
ATOM 1759 O O . ALA A 1 217 ? 30.189 25.940 -23.128 1.00 35.38 217 ALA A O 1
ATOM 1760 N N . VAL A 1 218 ? 32.158 27.006 -22.974 1.00 39.38 218 VAL A N 1
ATOM 1761 C CA . VAL A 1 218 ? 31.909 27.593 -21.657 1.00 39.38 218 VAL A CA 1
ATOM 1762 C C . VAL A 1 218 ? 30.822 28.658 -21.810 1.00 39.38 218 VAL A C 1
ATOM 1764 O O . VAL A 1 218 ? 31.108 29.782 -22.216 1.00 39.38 218 VAL A O 1
ATOM 1767 N N . SER A 1 219 ? 29.573 28.313 -21.505 1.00 36.09 219 SER A N 1
ATOM 1768 C CA . SER A 1 219 ? 28.488 29.281 -21.342 1.00 36.09 219 SER A CA 1
ATOM 1769 C C . SER A 1 219 ? 28.053 29.325 -19.882 1.00 36.09 219 SER A C 1
ATOM 1771 O O . SER A 1 219 ? 27.696 28.302 -19.303 1.00 36.09 219 SER A O 1
ATOM 1773 N N . ASN A 1 220 ? 28.094 30.523 -19.301 1.00 43.66 220 ASN A N 1
ATOM 1774 C CA . ASN A 1 220 ? 27.686 30.822 -17.931 1.00 43.66 220 ASN A CA 1
ATOM 1775 C C . ASN A 1 220 ? 26.230 30.391 -17.678 1.00 43.66 220 ASN A C 1
ATOM 1777 O O . ASN A 1 220 ? 25.312 30.973 -18.255 1.00 43.66 220 ASN A O 1
ATOM 1781 N N . VAL A 1 221 ? 26.019 29.412 -16.796 1.00 34.66 221 VAL A N 1
ATOM 1782 C CA . VAL A 1 221 ? 24.689 29.034 -16.290 1.00 34.66 221 VAL A CA 1
ATOM 1783 C C . VAL A 1 221 ? 24.513 29.633 -14.887 1.00 34.66 221 VAL A C 1
ATOM 1785 O O . VAL A 1 221 ? 25.423 29.486 -14.068 1.00 34.66 221 VAL A O 1
ATOM 1788 N N . PRO A 1 222 ? 23.391 30.313 -14.582 1.00 34.19 222 PRO A N 1
ATOM 1789 C CA . PRO A 1 222 ? 23.117 30.830 -13.245 1.00 34.19 222 PRO A CA 1
ATOM 1790 C C . PRO A 1 222 ? 22.845 29.695 -12.253 1.00 34.19 222 PRO A C 1
ATOM 1792 O O . PRO A 1 222 ? 22.160 28.721 -12.568 1.00 34.19 222 PRO A O 1
ATOM 1795 N N . ASP A 1 223 ? 23.365 29.862 -11.041 1.00 42.44 223 ASP A N 1
ATOM 1796 C CA . ASP A 1 223 ? 23.246 28.929 -9.925 1.00 42.44 223 ASP A CA 1
ATOM 1797 C C . ASP A 1 223 ? 21.812 28.891 -9.367 1.00 42.44 223 ASP A C 1
ATOM 1799 O O . ASP A 1 223 ? 21.371 29.822 -8.695 1.00 42.44 223 ASP A O 1
ATOM 1803 N N . ASN A 1 224 ? 21.094 27.800 -9.647 1.00 38.31 224 ASN A N 1
ATOM 1804 C CA . ASN A 1 224 ? 19.781 27.488 -9.073 1.00 38.31 224 ASN A CA 1
ATOM 1805 C C . ASN A 1 224 ? 19.800 26.157 -8.299 1.00 38.31 224 ASN A C 1
ATOM 1807 O O . ASN A 1 224 ? 18.849 25.375 -8.330 1.00 38.31 224 ASN A O 1
ATOM 1811 N N . THR A 1 225 ? 20.878 25.888 -7.562 1.00 33.50 225 THR A N 1
ATOM 1812 C CA . THR A 1 225 ? 20.964 24.723 -6.672 1.00 33.50 225 THR A CA 1
ATOM 1813 C C . THR A 1 225 ? 20.239 24.947 -5.338 1.00 33.50 225 THR A C 1
ATOM 1815 O O . THR A 1 225 ? 20.853 25.140 -4.293 1.00 33.50 225 THR A O 1
ATOM 1818 N N . LYS A 1 226 ? 18.900 24.865 -5.325 1.00 38.41 226 LYS A N 1
ATOM 1819 C CA . LYS A 1 226 ? 18.154 24.563 -4.088 1.00 38.41 226 LYS A CA 1
ATOM 1820 C C . LYS A 1 226 ? 17.039 23.543 -4.343 1.00 38.41 226 LYS A C 1
ATOM 1822 O O . LYS A 1 226 ? 16.122 23.801 -5.110 1.00 38.41 226 LYS A O 1
ATOM 1827 N N . ASN A 1 227 ? 17.136 22.426 -3.614 1.00 41.69 227 ASN A N 1
ATOM 1828 C CA . ASN A 1 227 ? 16.196 21.301 -3.472 1.00 41.69 227 ASN A CA 1
ATOM 1829 C C . ASN A 1 227 ? 16.178 20.205 -4.550 1.00 41.69 227 ASN A C 1
ATOM 1831 O O . ASN A 1 227 ? 15.124 19.816 -5.041 1.00 41.69 227 ASN A O 1
ATOM 1835 N N . ILE A 1 228 ? 17.336 19.587 -4.782 1.00 33.59 228 ILE A N 1
ATOM 1836 C CA . ILE A 1 228 ? 17.407 18.185 -5.220 1.00 33.59 228 ILE A CA 1
ATOM 1837 C C . ILE A 1 228 ? 18.149 17.429 -4.115 1.00 33.59 228 ILE A C 1
ATOM 1839 O O . ILE A 1 228 ? 19.279 17.790 -3.797 1.00 33.59 228 ILE A O 1
ATOM 1843 N N . ASN A 1 229 ? 17.509 16.441 -3.481 1.00 35.16 229 ASN A N 1
ATOM 1844 C CA . ASN A 1 229 ? 18.123 15.614 -2.437 1.00 35.16 229 ASN A CA 1
ATOM 1845 C C . ASN A 1 229 ? 18.901 14.453 -3.106 1.00 35.16 229 ASN A C 1
ATOM 1847 O O . ASN A 1 229 ? 18.268 13.546 -3.645 1.00 35.16 229 ASN A O 1
ATOM 1851 N N . PRO A 1 230 ? 20.248 14.464 -3.140 1.00 35.72 230 PRO A N 1
ATOM 1852 C CA . PRO A 1 230 ? 21.039 13.674 -4.090 1.00 35.72 230 PRO A CA 1
ATOM 1853 C C . PRO A 1 230 ? 21.520 12.311 -3.550 1.00 35.72 230 PRO A C 1
ATOM 1855 O O . PRO A 1 230 ? 22.514 11.770 -4.028 1.00 35.72 230 PRO A O 1
ATOM 1858 N N . ILE A 1 231 ? 20.851 11.725 -2.551 1.00 40.28 231 ILE A N 1
ATOM 1859 C CA . ILE A 1 231 ? 21.423 10.589 -1.800 1.00 40.28 231 ILE A CA 1
ATOM 1860 C C . ILE A 1 231 ? 21.300 9.221 -2.513 1.00 40.28 231 ILE A C 1
ATOM 1862 O O . ILE A 1 231 ? 22.113 8.341 -2.246 1.00 40.28 231 ILE A O 1
ATOM 1866 N N . TRP A 1 232 ? 20.412 9.032 -3.498 1.00 35.22 232 TRP A N 1
ATOM 1867 C CA . TRP A 1 232 ? 20.247 7.714 -4.153 1.00 35.22 232 TRP A CA 1
ATOM 1868 C C . TRP A 1 232 ? 21.120 7.467 -5.394 1.00 35.22 232 TRP A C 1
ATOM 1870 O O . TRP A 1 232 ? 21.375 6.318 -5.741 1.00 35.22 232 TRP A O 1
ATOM 1880 N N . TRP A 1 233 ? 21.690 8.506 -6.009 1.00 38.97 233 TRP A N 1
ATOM 1881 C CA . TRP A 1 233 ? 22.631 8.328 -7.130 1.00 38.97 233 TRP A CA 1
ATOM 1882 C C . TRP A 1 233 ? 24.048 7.939 -6.672 1.00 38.97 233 TRP A C 1
ATOM 1884 O O . TRP A 1 233 ? 24.837 7.386 -7.439 1.00 38.97 233 TRP A O 1
ATOM 1894 N N . ILE A 1 234 ? 24.375 8.182 -5.399 1.00 36.22 234 ILE A N 1
ATOM 1895 C CA . ILE A 1 234 ? 25.727 7.986 -4.860 1.00 36.22 234 ILE A CA 1
ATOM 1896 C C . ILE A 1 234 ? 26.006 6.508 -4.538 1.00 36.22 234 ILE A C 1
ATOM 1898 O O . ILE A 1 234 ? 27.155 6.087 -4.646 1.00 36.22 234 ILE A O 1
ATOM 1902 N N . ALA A 1 235 ? 24.991 5.678 -4.266 1.00 34.25 235 ALA A N 1
ATOM 1903 C CA . ALA A 1 235 ? 25.195 4.233 -4.098 1.00 34.25 235 ALA A CA 1
ATOM 1904 C C . ALA A 1 235 ? 25.564 3.533 -5.425 1.00 34.25 235 ALA A C 1
ATOM 1906 O O . ALA A 1 235 ? 26.428 2.657 -5.435 1.00 34.25 235 ALA A O 1
ATOM 1907 N N . GLY A 1 236 ? 24.998 3.985 -6.553 1.00 33.59 236 GLY A N 1
ATOM 1908 C CA . GLY A 1 236 ? 25.341 3.484 -7.890 1.00 33.59 236 GLY A CA 1
ATOM 1909 C C . GLY A 1 236 ? 26.704 3.973 -8.398 1.00 33.59 236 GLY A C 1
ATOM 1910 O O . GLY A 1 236 ? 27.469 3.201 -8.970 1.00 33.59 236 GLY A O 1
ATOM 1911 N N . ALA A 1 237 ? 27.069 5.233 -8.135 1.00 35.28 237 ALA A N 1
ATOM 1912 C CA . ALA A 1 237 ? 28.344 5.792 -8.595 1.00 35.28 237 ALA A CA 1
ATOM 1913 C C . ALA A 1 237 ? 29.553 5.414 -7.706 1.00 35.28 237 ALA A C 1
ATOM 1915 O O . ALA A 1 237 ? 30.668 5.256 -8.211 1.00 35.28 237 ALA A O 1
ATOM 1916 N N . ALA A 1 238 ? 29.367 5.224 -6.391 1.00 33.56 238 ALA A N 1
ATOM 1917 C CA . ALA A 1 238 ? 30.461 4.889 -5.471 1.00 33.56 238 ALA A CA 1
ATOM 1918 C C . ALA A 1 238 ? 30.961 3.439 -5.622 1.00 33.56 238 ALA A C 1
ATOM 1920 O O . ALA A 1 238 ? 32.163 3.196 -5.489 1.00 33.56 238 ALA A O 1
ATOM 1921 N N . GLY A 1 239 ? 30.088 2.488 -5.981 1.00 34.12 239 GLY A N 1
ATOM 1922 C CA . GLY A 1 239 ? 30.497 1.113 -6.304 1.00 34.12 239 GLY A CA 1
ATOM 1923 C C . GLY A 1 239 ? 31.418 1.041 -7.530 1.00 34.12 239 GLY A C 1
ATOM 1924 O O . GLY A 1 239 ? 32.406 0.304 -7.539 1.00 34.12 239 GLY A O 1
ATOM 1925 N N . ILE A 1 240 ? 31.162 1.897 -8.523 1.00 37.81 240 ILE A N 1
ATOM 1926 C CA . ILE A 1 240 ? 31.915 1.957 -9.783 1.00 37.81 240 ILE A CA 1
ATOM 1927 C C . ILE A 1 240 ? 33.324 2.541 -9.574 1.00 37.81 240 ILE A C 1
ATOM 1929 O O . ILE A 1 240 ? 34.297 2.062 -10.160 1.00 37.81 240 ILE A O 1
ATOM 1933 N N . ILE A 1 241 ? 33.494 3.518 -8.681 1.00 39.00 241 ILE A N 1
ATOM 1934 C CA . ILE A 1 241 ? 34.811 4.130 -8.431 1.00 39.00 241 ILE A CA 1
ATOM 1935 C C . ILE A 1 241 ? 35.705 3.227 -7.559 1.00 39.00 241 ILE A C 1
ATOM 1937 O O . ILE A 1 241 ? 36.916 3.144 -7.789 1.00 39.00 241 ILE A O 1
ATOM 1941 N N . ILE A 1 242 ? 35.131 2.490 -6.601 1.00 43.62 242 ILE A N 1
ATOM 1942 C CA . ILE A 1 242 ? 35.903 1.659 -5.661 1.00 43.62 242 ILE A CA 1
ATOM 1943 C C . ILE A 1 242 ? 36.452 0.393 -6.337 1.00 43.62 242 ILE A C 1
ATOM 1945 O O . ILE A 1 242 ? 37.613 0.033 -6.115 1.00 43.62 242 ILE A O 1
ATOM 1949 N N . ILE A 1 243 ? 35.692 -0.249 -7.228 1.00 41.59 243 ILE A N 1
ATOM 1950 C CA . ILE A 1 243 ? 36.177 -1.426 -7.973 1.00 41.59 243 ILE A CA 1
ATOM 1951 C C . ILE A 1 243 ? 37.284 -1.023 -8.961 1.00 41.59 243 ILE A C 1
ATOM 1953 O O . ILE A 1 243 ? 38.321 -1.690 -9.043 1.00 41.59 243 ILE A O 1
ATOM 1957 N N . THR A 1 244 ? 37.135 0.131 -9.617 1.00 40.22 244 THR A N 1
ATOM 1958 C CA . THR A 1 244 ? 38.132 0.656 -10.564 1.00 40.22 244 THR A CA 1
ATOM 1959 C C . THR A 1 244 ? 39.461 0.991 -9.868 1.00 40.22 244 THR A C 1
ATOM 1961 O O . THR A 1 244 ? 40.533 0.645 -10.368 1.00 40.22 244 THR A O 1
ATOM 1964 N N . LEU A 1 245 ? 39.431 1.566 -8.660 1.00 36.25 245 LEU A N 1
ATOM 1965 C CA . LEU A 1 245 ? 40.644 1.847 -7.874 1.00 36.25 245 LEU A CA 1
ATOM 1966 C C . LEU A 1 245 ? 41.310 0.578 -7.314 1.00 36.25 245 LEU A C 1
ATOM 1968 O O . LEU A 1 245 ? 42.542 0.502 -7.259 1.00 36.25 245 LEU A O 1
ATOM 1972 N N . THR A 1 246 ? 40.525 -0.444 -6.961 1.00 41.28 246 THR A N 1
ATOM 1973 C CA . THR A 1 246 ? 41.054 -1.704 -6.412 1.00 41.28 246 THR A CA 1
ATOM 1974 C C . THR A 1 246 ? 41.750 -2.540 -7.496 1.00 41.28 246 THR A C 1
ATOM 1976 O O . THR A 1 246 ? 42.839 -3.073 -7.266 1.00 41.28 246 THR A O 1
ATOM 1979 N N . ALA A 1 247 ? 41.212 -2.564 -8.720 1.00 39.75 247 ALA A N 1
ATOM 1980 C CA . ALA A 1 247 ? 41.853 -3.206 -9.871 1.00 39.75 247 ALA A CA 1
ATOM 1981 C C . ALA A 1 247 ? 43.166 -2.505 -10.288 1.00 39.75 247 ALA A C 1
ATOM 1983 O O . ALA A 1 247 ? 44.172 -3.162 -10.582 1.00 39.75 247 ALA A O 1
ATOM 1984 N N . ILE A 1 248 ? 43.212 -1.168 -10.231 1.00 45.59 248 ILE A N 1
ATOM 1985 C CA . ILE A 1 248 ? 44.422 -0.389 -10.542 1.00 45.59 248 ILE A CA 1
ATOM 1986 C C . ILE A 1 248 ? 45.529 -0.632 -9.496 1.00 45.59 248 ILE A C 1
ATOM 1988 O O . ILE A 1 248 ? 46.694 -0.807 -9.868 1.00 45.59 248 ILE A O 1
ATOM 1992 N N . LEU A 1 249 ? 45.188 -0.724 -8.205 1.00 39.31 249 LEU A N 1
ATOM 1993 C CA . LEU A 1 249 ? 46.143 -1.015 -7.124 1.00 39.31 249 LEU A CA 1
ATOM 1994 C C . LEU A 1 249 ? 46.714 -2.443 -7.188 1.00 39.31 249 LEU A C 1
ATOM 1996 O O . LEU A 1 249 ? 47.903 -2.643 -6.919 1.00 39.31 249 LEU A O 1
ATOM 2000 N N . ILE A 1 250 ? 45.912 -3.430 -7.599 1.00 47.91 250 ILE A N 1
ATOM 2001 C CA . ILE A 1 250 ? 46.362 -4.822 -7.770 1.00 47.91 250 ILE A CA 1
ATOM 2002 C C . ILE A 1 250 ? 47.271 -4.964 -9.006 1.00 47.91 250 ILE A C 1
ATOM 2004 O O . ILE A 1 250 ? 48.268 -5.691 -8.952 1.00 47.91 250 ILE A O 1
ATOM 2008 N N . SER A 1 251 ? 47.004 -4.223 -10.089 1.00 44.00 251 SER A N 1
ATOM 2009 C CA . SER A 1 251 ? 47.832 -4.265 -11.307 1.00 44.00 251 SER A CA 1
ATOM 2010 C C . SER A 1 251 ? 49.227 -3.646 -11.116 1.00 44.00 251 SER A C 1
ATOM 2012 O O . SER A 1 251 ? 50.221 -4.223 -11.561 1.00 44.00 251 SER A O 1
ATOM 2014 N N . LYS A 1 252 ? 49.345 -2.538 -10.365 1.00 45.47 252 LYS A N 1
ATOM 2015 C CA . LYS A 1 252 ? 50.638 -1.882 -10.084 1.00 45.47 252 LYS A CA 1
ATOM 2016 C C . LYS A 1 252 ? 51.527 -2.659 -9.107 1.00 45.47 252 LYS A C 1
ATOM 2018 O O . LYS A 1 252 ? 52.748 -2.540 -9.158 1.00 45.47 252 LYS A O 1
ATOM 2023 N N . LYS A 1 253 ? 50.946 -3.491 -8.234 1.00 46.53 253 LYS A N 1
ATOM 2024 C CA . LYS A 1 253 ? 51.715 -4.315 -7.281 1.00 46.53 253 LYS A CA 1
ATOM 2025 C C . LYS A 1 253 ? 52.340 -5.555 -7.939 1.00 46.53 253 LYS A C 1
ATOM 2027 O O . LYS A 1 253 ? 53.364 -6.038 -7.460 1.00 46.53 253 LYS A O 1
ATOM 2032 N N . LYS A 1 254 ? 51.766 -6.045 -9.048 1.00 46.34 254 LYS A N 1
ATOM 2033 C CA . LYS A 1 254 ? 52.312 -7.170 -9.834 1.00 46.34 254 LYS A CA 1
ATOM 2034 C C . LYS A 1 254 ? 53.456 -6.762 -10.768 1.00 46.34 254 LYS A C 1
ATOM 2036 O O . LYS A 1 254 ? 54.356 -7.565 -10.984 1.00 46.34 254 LYS A O 1
ATOM 2041 N N . THR A 1 255 ? 53.481 -5.527 -11.264 1.00 47.28 255 THR A N 1
ATOM 2042 C CA . THR A 1 255 ? 54.524 -5.046 -12.193 1.00 47.28 255 THR A CA 1
ATOM 2043 C C . THR A 1 255 ? 55.807 -4.559 -11.508 1.00 47.28 255 THR A C 1
ATOM 2045 O O . THR A 1 255 ? 56.835 -4.427 -12.164 1.00 47.28 255 THR A O 1
ATOM 2048 N N . GLY A 1 256 ? 55.802 -4.362 -10.183 1.00 46.03 256 GLY A N 1
ATOM 2049 C CA . GLY A 1 256 ? 56.977 -3.926 -9.412 1.00 46.03 256 GLY A CA 1
ATOM 2050 C C . GLY A 1 256 ? 57.912 -5.036 -8.902 1.00 46.03 256 GLY A C 1
ATOM 2051 O O . GLY A 1 256 ? 58.886 -4.722 -8.222 1.00 46.03 256 GLY A O 1
ATOM 2052 N N . LYS A 1 257 ? 57.636 -6.322 -9.177 1.00 46.03 257 LYS A N 1
ATOM 2053 C CA . LYS A 1 257 ? 58.397 -7.465 -8.620 1.00 46.03 257 LYS A CA 1
ATOM 2054 C C . LYS A 1 257 ? 59.116 -8.360 -9.638 1.00 46.03 257 LYS A C 1
ATOM 2056 O O . LYS A 1 257 ? 59.557 -9.445 -9.279 1.00 46.03 257 LYS A O 1
ATOM 2061 N N . THR A 1 258 ? 59.327 -7.898 -10.866 1.00 46.25 258 THR A N 1
ATOM 2062 C CA . THR A 1 258 ? 60.250 -8.542 -11.821 1.00 46.25 258 THR A CA 1
ATOM 2063 C C . THR A 1 258 ? 61.491 -7.677 -12.008 1.00 46.25 258 THR A C 1
ATOM 2065 O O . THR A 1 258 ? 61.702 -7.048 -13.042 1.00 46.25 258 THR A O 1
ATOM 2068 N N . GLY A 1 259 ? 62.300 -7.611 -10.950 1.00 40.44 259 GLY A N 1
ATOM 2069 C CA . GLY A 1 259 ? 63.648 -7.065 -10.980 1.00 40.44 259 GLY A CA 1
ATOM 2070 C C . GLY A 1 259 ? 64.671 -8.171 -11.234 1.00 40.44 259 GLY A C 1
ATOM 2071 O O . GLY A 1 259 ? 64.833 -9.051 -10.401 1.00 40.44 259 GLY A O 1
ATOM 2072 N N . LYS A 1 260 ? 65.356 -8.055 -12.377 1.00 40.62 260 LYS A N 1
ATOM 2073 C CA . LYS A 1 260 ? 66.756 -8.434 -12.649 1.00 40.62 260 LYS A CA 1
ATOM 2074 C C . LYS A 1 260 ? 67.230 -9.838 -12.226 1.00 40.62 260 LYS A C 1
ATOM 2076 O O . LYS A 1 260 ? 67.659 -10.043 -11.098 1.00 40.62 260 LYS A O 1
ATOM 2081 N N . SER A 1 261 ? 67.383 -10.717 -13.220 1.00 37.25 261 SER A N 1
ATOM 2082 C CA . SER A 1 261 ? 68.546 -11.612 -13.297 1.00 37.25 261 SER A CA 1
ATOM 2083 C C . SER A 1 261 ? 69.248 -11.430 -14.648 1.00 37.25 261 SER A C 1
ATOM 2085 O O . SER A 1 261 ? 68.719 -11.811 -15.694 1.00 37.25 261 SER A O 1
ATOM 2087 N N . LYS A 1 262 ? 70.428 -10.820 -14.613 1.00 42.19 262 LYS A N 1
ATOM 2088 C CA . LYS A 1 262 ? 71.556 -11.083 -15.506 1.00 42.19 262 LYS A CA 1
ATOM 2089 C C . LYS A 1 262 ? 72.786 -11.131 -14.620 1.00 42.19 262 LYS A C 1
ATOM 2091 O O . LYS A 1 262 ? 72.831 -10.288 -13.695 1.00 42.19 262 LYS A O 1
#

Sequence (262 aa):
MDFGRYPYIFGNELQDVAERTKIMNAFMKQLRDDIPADKKINVRILIPTDSRAINYGLDYITWVKNGYIDRLITSDQSYESFSSFDEFVKLCADNKCEYYLGIVSDVAGHDLTKEEEALMKQGLLKPSNIKTNLYTSEFILRGYEGYAKGADGIFVFNGICTEKDDFVDPMFQYLNNKTEAMKWYEFEYPSYSAFYLTEAATAVPEEISGFTPEKPAVSNVPDNTKNINPIWWIAGAAGIIIITLTAILISKKKTGKTGKSK